Protein AF-A0A2E3BGE1-F1 (afdb_monomer_lite)

Foldseek 3Di:
DVVVVVVVVVVVVVVPPPPPPPVDDDQVNVCVLPVQFDDWDQDPVDRQKIQTDGPNDGFFIKGFLVVFDCLAEPVSHDWGKIFTAGPLLAGQAIAGPDDDHLLAPPDPPDDDDHNPPDHPVLVRVQRRVSHRGHLPQADDPDPPPNRYRDARVVRNRRSVSVNNSVSRRSVVVCVVSVNPPPPPDDDPPPPDDDDDPVVCCVVVVDDDDDDDPVVVDDD

Structure (mmCIF, N/CA/C/O backbone):
data_AF-A0A2E3BGE1-F1
#
_entry.id   AF-A0A2E3BGE1-F1
#
loop_
_atom_site.group_PDB
_atom_site.id
_atom_site.type_symbol
_atom_site.label_atom_id
_atom_site.label_alt_id
_atom_site.label_comp_id
_atom_site.label_asym_id
_atom_site.label_entity_id
_atom_site.label_seq_id
_atom_site.pdbx_PDB_ins_code
_atom_site.Cartn_x
_atom_site.Cartn_y
_atom_site.Cartn_z
_atom_site.occupancy
_atom_site.B_iso_or_equiv
_atom_site.auth_seq_id
_atom_site.auth_comp_id
_atom_site.auth_asym_id
_atom_site.auth_atom_id
_atom_site.pdbx_PDB_model_num
ATOM 1 N N . MET A 1 1 ? -5.689 -56.099 -14.949 1.00 54.88 1 MET A N 1
ATOM 2 C CA . MET A 1 1 ? -5.107 -54.978 -15.729 1.00 54.88 1 MET A CA 1
ATOM 3 C C . MET A 1 1 ? -5.949 -53.700 -15.703 1.00 54.88 1 MET A C 1
ATOM 5 O O . MET A 1 1 ? -5.390 -52.663 -15.386 1.00 54.88 1 MET A O 1
ATOM 9 N N . LYS A 1 2 ? -7.272 -53.740 -15.946 1.00 51.81 2 LYS A N 1
ATOM 10 C CA . LYS A 1 2 ? -8.136 -52.533 -15.924 1.00 51.81 2 LYS A CA 1
ATOM 11 C C . LYS A 1 2 ? -8.211 -51.806 -14.565 1.00 51.81 2 LYS A C 1
ATOM 13 O O . LYS A 1 2 ? -8.320 -50.589 -14.539 1.00 51.81 2 LYS A O 1
ATOM 18 N N . PHE A 1 3 ? -8.079 -52.530 -13.450 1.00 54.34 3 PHE A N 1
ATOM 19 C CA . PHE A 1 3 ? -8.113 -51.943 -12.099 1.00 54.34 3 PHE A CA 1
ATOM 20 C C . PHE A 1 3 ? -6.882 -51.080 -11.768 1.00 54.34 3 PHE A C 1
ATOM 22 O O . PHE A 1 3 ? -7.008 -50.048 -11.122 1.00 54.34 3 PHE A O 1
ATOM 29 N N . ILE A 1 4 ? -5.702 -51.470 -12.261 1.00 57.62 4 ILE A N 1
ATOM 30 C CA . ILE A 1 4 ? -4.442 -50.738 -12.035 1.00 57.62 4 ILE A CA 1
ATOM 31 C C . ILE A 1 4 ? -4.409 -49.453 -12.873 1.00 57.62 4 ILE A C 1
ATOM 33 O O . ILE A 1 4 ? -3.944 -48.423 -12.403 1.00 57.62 4 ILE A O 1
ATOM 37 N N . ILE A 1 5 ? -4.980 -49.489 -14.081 1.00 57.97 5 ILE A N 1
ATOM 38 C CA . ILE A 1 5 ? -5.106 -48.315 -14.955 1.00 57.97 5 ILE A CA 1
ATOM 39 C C . ILE A 1 5 ? -6.064 -47.271 -14.365 1.00 57.97 5 ILE A C 1
ATOM 41 O O . ILE A 1 5 ? -5.739 -46.088 -14.377 1.00 57.97 5 ILE A O 1
ATOM 45 N N . ASN A 1 6 ? -7.188 -47.689 -13.769 1.00 51.75 6 ASN A N 1
ATOM 46 C CA . ASN A 1 6 ? -8.089 -46.749 -13.091 1.00 51.75 6 ASN A CA 1
ATOM 47 C C . ASN A 1 6 ? -7.470 -46.137 -11.824 1.00 51.75 6 ASN A C 1
ATOM 49 O O . ASN A 1 6 ? -7.726 -44.971 -11.540 1.00 51.75 6 ASN A O 1
ATOM 53 N N . LEU A 1 7 ? -6.627 -46.877 -11.093 1.00 52.91 7 LEU A N 1
ATOM 54 C CA . LEU A 1 7 ? -5.914 -46.338 -9.930 1.00 52.91 7 LEU A CA 1
ATOM 55 C C . LEU A 1 7 ? -4.849 -45.304 -10.342 1.00 52.91 7 LEU A C 1
ATOM 57 O O . LEU A 1 7 ? -4.673 -44.295 -9.667 1.00 52.91 7 LEU A O 1
ATOM 61 N N . LEU A 1 8 ? -4.184 -45.523 -11.482 1.00 48.88 8 LEU A N 1
ATOM 62 C CA . LEU A 1 8 ? -3.177 -44.604 -12.015 1.00 48.88 8 LEU A CA 1
ATOM 63 C C . LEU A 1 8 ? -3.807 -43.316 -12.577 1.00 48.88 8 LEU A C 1
ATOM 65 O O . LEU A 1 8 ? -3.254 -42.236 -12.397 1.00 48.88 8 LEU A O 1
ATOM 69 N N . ILE A 1 9 ? -4.998 -43.408 -13.180 1.00 53.59 9 ILE A N 1
ATOM 70 C CA . ILE A 1 9 ? -5.773 -42.239 -13.636 1.00 53.59 9 ILE A CA 1
ATOM 71 C C . ILE A 1 9 ? -6.282 -41.409 -12.448 1.00 53.59 9 ILE A C 1
ATOM 73 O O . ILE A 1 9 ? -6.256 -40.181 -12.511 1.00 53.59 9 ILE A O 1
ATOM 77 N N . LEU A 1 10 ? -6.675 -42.049 -11.340 1.00 44.09 10 LEU A N 1
ATOM 78 C CA . LEU A 1 10 ? -7.084 -41.333 -10.128 1.00 44.09 10 LEU A CA 1
ATOM 79 C C . LEU A 1 10 ? -5.902 -40.607 -9.461 1.00 44.09 10 LEU A C 1
ATOM 81 O O . LEU A 1 10 ? -6.076 -39.515 -8.932 1.00 44.09 10 LEU A O 1
ATOM 85 N N . PHE A 1 11 ? -4.696 -41.178 -9.533 1.00 45.12 11 PHE A N 1
ATOM 86 C CA . PHE A 1 11 ? -3.493 -40.558 -8.975 1.00 45.12 11 PHE A CA 1
ATOM 87 C C . PHE A 1 11 ? -3.042 -39.333 -9.787 1.00 45.12 11 PHE A C 1
ATOM 89 O O . PHE A 1 11 ? -2.654 -38.328 -9.206 1.00 45.12 11 PHE A O 1
ATOM 96 N N . VAL A 1 12 ? -3.174 -39.355 -11.120 1.00 47.38 12 VAL A N 1
ATOM 97 C CA . VAL A 1 12 ? -2.831 -38.205 -11.985 1.00 47.38 12 VAL A CA 1
ATOM 98 C C . VAL A 1 12 ? -3.803 -37.025 -11.812 1.00 47.38 12 VAL A C 1
ATOM 100 O O . VAL A 1 12 ? -3.410 -35.874 -11.991 1.00 47.38 12 VAL A O 1
ATOM 103 N N . LEU A 1 13 ? -5.051 -37.272 -11.403 1.00 38.62 13 LEU A N 1
ATOM 104 C CA . LEU A 1 13 ? -6.023 -36.206 -11.121 1.00 38.62 13 LEU A CA 1
ATOM 105 C C . LEU A 1 13 ? -5.744 -35.451 -9.810 1.00 38.62 13 LEU A C 1
ATOM 107 O O . LEU A 1 13 ? -6.130 -34.293 -9.702 1.00 38.62 13 LEU A O 1
ATOM 111 N N . ILE A 1 14 ? -5.031 -36.054 -8.853 1.00 43.66 14 ILE A N 1
ATOM 112 C CA . ILE A 1 14 ? -4.683 -35.399 -7.577 1.00 43.66 14 ILE A CA 1
ATOM 113 C C . ILE A 1 14 ? -3.454 -34.483 -7.730 1.00 43.66 14 ILE A C 1
ATOM 115 O O . ILE A 1 14 ? -3.294 -33.539 -6.969 1.00 43.66 14 ILE A O 1
ATOM 119 N N . ILE A 1 15 ? -2.606 -34.704 -8.741 1.00 44.34 15 ILE A N 1
ATOM 120 C CA . ILE A 1 15 ? -1.360 -33.932 -8.928 1.00 44.34 15 ILE A CA 1
ATOM 121 C C . ILE A 1 15 ? -1.596 -32.653 -9.764 1.00 44.34 15 ILE A C 1
ATOM 123 O O . ILE A 1 15 ? -0.709 -31.818 -9.885 1.00 44.34 15 ILE A O 1
ATOM 127 N N . ASN A 1 16 ? -2.797 -32.467 -10.326 1.00 34.22 16 ASN A N 1
ATOM 128 C CA . ASN A 1 16 ? -3.145 -31.301 -11.151 1.00 34.22 16 ASN A CA 1
ATOM 129 C C . ASN A 1 16 ? -3.928 -30.212 -10.405 1.00 34.22 16 ASN A C 1
ATOM 131 O O . ASN A 1 16 ? -4.497 -29.328 -11.044 1.00 34.22 16 ASN A O 1
ATOM 135 N N . SER A 1 17 ? -3.938 -30.209 -9.069 1.00 34.91 17 SER A N 1
ATOM 136 C CA . SER A 1 17 ? -4.131 -28.935 -8.381 1.00 34.91 17 SER A CA 1
ATOM 137 C C . SER A 1 17 ? -2.867 -28.118 -8.630 1.00 34.91 17 SER A C 1
ATOM 139 O O . SER A 1 17 ? -1.875 -28.270 -7.917 1.00 34.91 17 SER A O 1
ATOM 141 N N . SER A 1 18 ? -2.876 -27.309 -9.693 1.00 31.12 18 SER A N 1
ATOM 142 C CA . SER A 1 18 ? -1.986 -26.160 -9.797 1.00 31.12 18 SER A CA 1
ATOM 143 C C . SER A 1 18 ? -2.008 -25.473 -8.439 1.00 31.12 18 SER A C 1
ATOM 145 O O . SER A 1 18 ? -3.042 -24.950 -8.030 1.00 31.12 18 SER A O 1
ATOM 147 N N . TYR A 1 19 ? -0.891 -25.557 -7.720 1.00 36.41 19 TYR A N 1
ATOM 148 C CA . TYR A 1 19 ? -0.606 -24.661 -6.618 1.00 36.41 19 TYR A CA 1
ATOM 149 C C . TYR A 1 19 ? -0.619 -23.263 -7.234 1.00 36.41 19 TYR A C 1
ATOM 151 O O . TYR A 1 19 ? 0.341 -22.849 -7.881 1.00 36.41 19 TYR A O 1
ATOM 159 N N . ALA A 1 20 ? -1.755 -22.579 -7.133 1.00 33.03 20 ALA A N 1
ATOM 160 C CA . ALA A 1 20 ? -1.708 -21.143 -6.995 1.00 33.03 20 ALA A CA 1
ATOM 161 C C . ALA A 1 20 ? -0.950 -20.928 -5.681 1.00 33.03 20 ALA A C 1
ATOM 163 O O . ALA A 1 20 ? -1.423 -21.352 -4.626 1.00 33.03 20 ALA A O 1
ATOM 164 N N . ASP A 1 21 ? 0.274 -20.409 -5.764 1.00 38.72 21 ASP A N 1
ATOM 165 C CA . ASP A 1 21 ? 0.917 -19.776 -4.616 1.00 38.72 21 ASP A CA 1
ATOM 166 C C . ASP A 1 21 ? 0.025 -18.577 -4.272 1.00 38.72 21 ASP A C 1
ATOM 168 O O . ASP A 1 21 ? 0.217 -17.477 -4.787 1.00 38.72 21 ASP A O 1
ATOM 172 N N . ASP A 1 22 ? -1.022 -18.809 -3.479 1.00 54.31 22 ASP A N 1
ATOM 173 C CA . ASP A 1 22 ? -1.685 -17.731 -2.761 1.00 54.31 22 ASP A CA 1
ATOM 174 C C . ASP A 1 22 ? -0.591 -17.149 -1.862 1.00 54.31 22 ASP A C 1
ATOM 176 O O . ASP A 1 22 ? -0.170 -17.785 -0.893 1.00 54.31 22 ASP A O 1
ATOM 180 N N . GLU A 1 23 ? -0.041 -15.998 -2.253 1.00 64.31 23 GLU A N 1
ATOM 181 C CA . GLU A 1 23 ? 1.012 -15.302 -1.517 1.00 64.31 23 GLU A CA 1
ATOM 182 C C . GLU A 1 23 ? 0.420 -14.899 -0.155 1.00 64.31 23 GLU A C 1
ATOM 184 O O . GLU A 1 23 ? -0.308 -13.918 -0.007 1.00 64.31 23 GLU A O 1
ATOM 189 N N . LEU A 1 24 ? 0.615 -15.768 0.834 1.00 77.12 24 LEU A N 1
ATOM 190 C CA . LEU A 1 24 ? -0.118 -15.728 2.090 1.00 77.12 24 LEU A CA 1
ATOM 191 C C . LEU A 1 24 ? 0.605 -14.777 3.041 1.00 77.12 24 LEU A C 1
ATOM 193 O O . LEU A 1 24 ? 1.731 -15.050 3.451 1.00 77.12 24 LEU A O 1
ATOM 197 N N . ILE A 1 25 ? -0.043 -13.665 3.399 1.00 88.75 25 ILE A N 1
ATOM 198 C CA . ILE A 1 25 ? 0.531 -12.682 4.326 1.00 88.75 25 ILE A CA 1
ATOM 199 C C . ILE A 1 25 ? 0.793 -13.355 5.675 1.00 88.75 25 ILE A C 1
ATOM 201 O O . ILE A 1 25 ? -0.125 -13.836 6.344 1.00 88.75 25 ILE A O 1
ATOM 205 N N . THR A 1 26 ? 2.050 -13.344 6.106 1.00 92.06 26 THR A N 1
ATOM 206 C CA . THR A 1 26 ? 2.458 -13.942 7.379 1.00 92.06 26 THR A CA 1
ATOM 207 C C . THR A 1 26 ? 2.494 -12.918 8.515 1.00 92.06 26 THR A C 1
ATOM 209 O O . THR A 1 26 ? 2.754 -11.725 8.326 1.00 92.06 26 THR A O 1
ATOM 212 N N . LEU A 1 27 ? 2.315 -13.393 9.753 1.00 92.12 27 LEU A N 1
ATOM 213 C CA . LEU A 1 27 ? 2.515 -12.565 10.949 1.00 92.12 27 LEU A CA 1
ATOM 214 C C . LEU A 1 27 ? 3.949 -12.012 11.026 1.00 92.12 27 LEU A C 1
ATOM 216 O O . LEU A 1 27 ? 4.159 -10.898 11.502 1.00 92.12 27 LEU A O 1
ATOM 220 N N . GLU A 1 28 ? 4.940 -12.769 10.551 1.00 92.81 28 GLU A N 1
ATOM 221 C CA . GLU A 1 28 ? 6.341 -12.339 10.518 1.00 92.81 28 GLU A CA 1
ATOM 222 C C . GLU A 1 28 ? 6.561 -11.165 9.559 1.00 92.81 28 GLU A C 1
ATOM 224 O O . GLU A 1 28 ? 7.252 -10.204 9.905 1.00 92.81 28 GLU A O 1
ATOM 229 N N . GLU A 1 29 ? 5.926 -11.187 8.385 1.00 92.75 29 GLU A N 1
ATOM 230 C CA . GLU A 1 29 ? 5.970 -10.061 7.453 1.00 92.75 29 GLU A CA 1
ATOM 231 C C . GLU A 1 29 ? 5.361 -8.805 8.056 1.00 92.75 29 GLU A C 1
ATOM 233 O O . GLU A 1 29 ? 5.974 -7.740 7.975 1.00 92.75 29 GLU A O 1
ATOM 238 N N . LEU A 1 30 ? 4.210 -8.914 8.715 1.00 93.88 30 LEU A N 1
ATOM 239 C CA . LEU A 1 30 ? 3.587 -7.772 9.380 1.00 93.88 30 LEU A CA 1
ATOM 240 C C . LEU A 1 30 ? 4.429 -7.261 10.555 1.00 93.88 30 LEU A C 1
ATOM 242 O O . LEU A 1 30 ? 4.642 -6.054 10.672 1.00 93.88 30 LEU A O 1
ATOM 246 N N . ARG A 1 31 ? 5.028 -8.153 11.351 1.00 95.00 31 ARG A N 1
ATOM 247 C CA . ARG A 1 31 ? 5.981 -7.777 12.410 1.00 95.00 31 ARG A CA 1
ATOM 248 C C . ARG A 1 31 ? 7.236 -7.088 11.883 1.00 95.00 31 ARG A C 1
ATOM 250 O O . ARG A 1 31 ? 7.824 -6.275 12.595 1.00 95.00 31 ARG A O 1
ATOM 257 N N . SER A 1 32 ? 7.639 -7.373 10.641 1.00 94.12 32 SER A N 1
ATOM 258 C CA . SER A 1 32 ? 8.726 -6.639 9.982 1.00 94.12 32 SER A CA 1
ATOM 259 C C . SER A 1 32 ? 8.361 -5.176 9.682 1.00 94.12 32 SER A C 1
ATOM 261 O O . SER A 1 32 ? 9.258 -4.344 9.547 1.00 94.12 32 SER A O 1
ATOM 263 N N . LEU A 1 33 ? 7.063 -4.847 9.617 1.00 93.81 33 LEU A N 1
ATOM 264 C CA . LEU A 1 33 ? 6.550 -3.486 9.429 1.00 93.81 33 LEU A CA 1
ATOM 265 C C . LEU A 1 33 ? 6.303 -2.769 10.760 1.00 93.81 33 LEU A C 1
ATOM 267 O O . LEU A 1 33 ? 6.677 -1.602 10.906 1.00 93.81 33 LEU A O 1
ATOM 271 N N . ASP A 1 34 ? 5.692 -3.465 11.720 1.00 94.38 34 ASP A N 1
ATOM 272 C CA . ASP A 1 34 ? 5.445 -2.978 13.076 1.00 94.38 34 ASP A CA 1
ATOM 273 C C . ASP A 1 34 ? 5.618 -4.113 14.094 1.00 94.38 34 ASP A C 1
ATOM 275 O O . ASP A 1 34 ? 4.818 -5.046 14.177 1.00 94.38 34 ASP A O 1
ATOM 279 N N . SER A 1 35 ? 6.663 -4.009 14.914 1.00 94.56 35 SER A N 1
ATOM 280 C CA . SER A 1 35 ? 7.015 -5.024 15.908 1.00 94.56 35 SER A CA 1
ATOM 281 C C . SER A 1 35 ? 5.989 -5.182 17.032 1.00 94.56 35 SER A C 1
ATOM 283 O O . SER A 1 35 ? 6.075 -6.143 17.794 1.00 94.56 35 SER A O 1
ATOM 285 N N . LYS A 1 36 ? 5.028 -4.258 17.159 1.00 94.50 36 LYS A N 1
ATOM 286 C CA . LYS A 1 36 ? 3.962 -4.319 18.169 1.00 94.50 36 LYS A CA 1
ATOM 287 C C . LYS A 1 36 ? 2.835 -5.281 17.801 1.00 94.50 36 LYS A C 1
ATOM 289 O O . LYS A 1 36 ? 2.012 -5.574 18.668 1.00 94.50 36 LYS A O 1
ATOM 294 N N . ILE A 1 37 ? 2.773 -5.735 16.550 1.00 95.62 37 ILE A N 1
ATOM 295 C CA . ILE A 1 37 ? 1.735 -6.653 16.078 1.00 95.62 37 ILE A CA 1
ATOM 296 C C . ILE A 1 37 ? 1.925 -8.015 16.748 1.00 95.62 37 ILE A C 1
ATOM 298 O O . ILE A 1 37 ? 2.970 -8.662 16.607 1.00 95.62 37 ILE A O 1
ATOM 302 N N . ASP A 1 38 ? 0.907 -8.464 17.476 1.00 94.88 38 ASP A N 1
ATOM 303 C CA . ASP A 1 38 ? 0.949 -9.730 18.204 1.00 94.88 38 ASP A CA 1
ATOM 304 C C . ASP A 1 38 ? 0.084 -10.817 17.569 1.00 94.88 38 ASP A C 1
ATOM 306 O O . ASP A 1 38 ? 0.515 -11.972 17.583 1.00 94.88 38 ASP A O 1
ATOM 310 N N . ASN A 1 39 ? -1.045 -10.448 16.958 1.00 95.69 39 ASN A N 1
ATOM 311 C CA . ASN A 1 39 ? -1.999 -11.366 16.344 1.00 95.69 39 ASN A CA 1
ATOM 312 C C . ASN A 1 39 ? -2.582 -10.816 15.028 1.00 95.69 39 ASN A C 1
ATOM 314 O O . ASN A 1 39 ? -2.674 -9.601 14.829 1.00 95.69 39 ASN A O 1
ATOM 318 N N . ILE A 1 40 ? -2.985 -11.731 14.146 1.00 96.12 40 ILE A N 1
ATOM 319 C CA . ILE A 1 40 ? -3.700 -11.452 12.899 1.00 96.12 40 ILE A CA 1
ATOM 320 C C . ILE A 1 40 ? -4.862 -12.425 12.753 1.00 96.12 40 ILE A C 1
ATOM 322 O O . ILE A 1 40 ? -4.721 -13.614 13.033 1.00 96.12 40 ILE A O 1
ATOM 326 N N . GLU A 1 41 ? -5.999 -11.926 12.293 1.00 95.06 41 GLU A N 1
ATOM 327 C CA . GLU A 1 41 ? -7.196 -12.730 12.056 1.00 95.06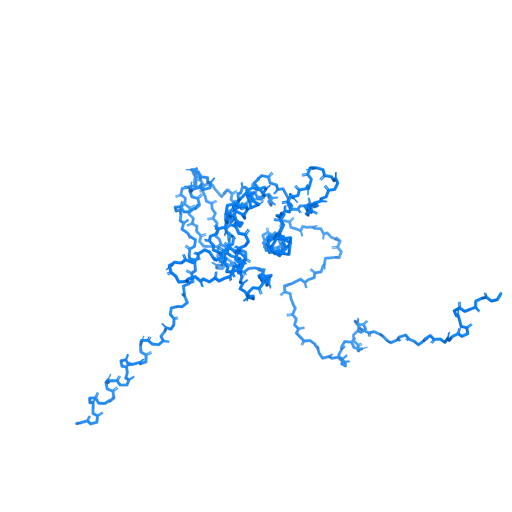 41 GLU A CA 1
ATOM 328 C C . GLU A 1 41 ? -7.737 -12.415 10.664 1.00 95.06 41 GLU A C 1
ATOM 330 O O . GLU A 1 41 ? -7.640 -11.285 10.196 1.00 95.06 41 GLU A O 1
ATOM 335 N N . VAL A 1 42 ? -8.267 -13.413 9.962 1.00 93.69 42 VAL A N 1
ATOM 336 C CA . VAL A 1 42 ? -8.938 -13.170 8.678 1.00 93.69 42 VAL A CA 1
ATOM 337 C C . VAL A 1 42 ? -10.284 -12.518 8.969 1.00 93.69 42 VAL A C 1
ATOM 339 O O . VAL A 1 42 ? -11.031 -13.023 9.806 1.00 93.69 42 VAL A O 1
ATOM 342 N N . SER A 1 43 ? -10.604 -11.423 8.280 1.00 89.81 43 SER A N 1
ATOM 343 C CA . SER A 1 43 ? -11.873 -10.729 8.484 1.00 89.81 43 SER A CA 1
ATOM 344 C C . SER A 1 43 ? -13.056 -11.630 8.133 1.00 89.81 43 SER A C 1
ATOM 346 O O . SER A 1 43 ? -13.071 -12.294 7.093 1.00 89.81 43 SER A O 1
ATOM 348 N N . GLU A 1 44 ? -14.089 -11.612 8.974 1.00 85.31 44 GLU A N 1
ATOM 349 C CA . GLU A 1 44 ? -15.296 -12.426 8.781 1.00 85.31 44 GLU A CA 1
ATOM 350 C C . GLU A 1 44 ? -16.075 -12.042 7.511 1.00 85.31 44 GLU A C 1
ATOM 352 O O . GLU A 1 44 ? -16.794 -12.864 6.943 1.00 85.31 44 GLU A O 1
ATOM 357 N N . ILE A 1 45 ? -15.939 -10.789 7.062 1.00 81.25 45 ILE A N 1
ATOM 358 C CA . ILE A 1 45 ? -16.705 -10.235 5.938 1.00 81.25 45 ILE A CA 1
ATOM 359 C C . ILE A 1 45 ? -15.971 -10.456 4.606 1.00 81.25 45 ILE A C 1
ATOM 361 O O . ILE A 1 45 ? -16.606 -10.746 3.592 1.00 81.25 45 ILE A O 1
ATOM 365 N N . TYR A 1 46 ? -14.640 -10.333 4.598 1.00 85.75 46 TYR A N 1
ATOM 366 C CA . TYR A 1 46 ? -13.809 -10.430 3.394 1.00 85.75 46 TYR A CA 1
ATOM 367 C C . TYR A 1 46 ? -12.527 -11.215 3.678 1.00 85.75 46 TYR A C 1
ATOM 369 O O . TYR A 1 46 ? -11.638 -10.736 4.376 1.00 85.75 46 TYR A O 1
ATOM 377 N N . LYS A 1 47 ? -12.399 -12.394 3.057 1.00 89.88 47 LYS A N 1
ATOM 378 C CA . LYS A 1 47 ? -11.283 -13.333 3.274 1.00 89.88 47 LYS A CA 1
ATOM 379 C C . LYS A 1 47 ? -9.889 -12.776 2.945 1.00 89.88 47 LYS A C 1
ATOM 381 O O . LYS A 1 47 ? -8.902 -13.260 3.482 1.00 89.88 47 LYS A O 1
ATOM 386 N N . ASP A 1 48 ? -9.817 -11.782 2.062 1.00 92.00 48 ASP A N 1
ATOM 387 C CA . ASP A 1 48 ? -8.558 -11.199 1.583 1.00 92.00 48 ASP A CA 1
ATOM 388 C C . ASP A 1 48 ? -8.124 -9.987 2.437 1.00 92.00 48 ASP A C 1
ATOM 390 O O . ASP A 1 48 ? -7.171 -9.282 2.105 1.00 92.00 48 ASP A O 1
ATOM 394 N N . ILE A 1 49 ? -8.836 -9.731 3.543 1.00 94.56 49 ILE A N 1
ATOM 395 C CA . ILE A 1 49 ? -8.515 -8.706 4.537 1.00 94.56 49 ILE A CA 1
ATOM 396 C C . ILE A 1 49 ? -8.116 -9.398 5.836 1.00 94.56 49 ILE A C 1
ATOM 398 O O . ILE A 1 49 ? -8.856 -10.225 6.367 1.00 94.56 49 ILE A O 1
ATOM 402 N N . LEU A 1 50 ? -6.970 -9.005 6.382 1.00 96.50 50 LEU A N 1
ATOM 403 C CA . LEU A 1 50 ? -6.530 -9.398 7.712 1.00 96.50 50 LEU A CA 1
ATOM 404 C C . LEU A 1 50 ? -6.786 -8.271 8.708 1.00 96.50 50 LEU A C 1
ATOM 406 O O . LEU A 1 50 ? -6.366 -7.136 8.497 1.00 96.50 50 LEU A O 1
ATOM 410 N N . GLU A 1 51 ? -7.432 -8.588 9.816 1.00 96.69 51 GLU A N 1
ATOM 411 C CA . GLU A 1 51 ? -7.551 -7.737 10.991 1.00 96.69 51 GLU A CA 1
ATOM 412 C C . GLU A 1 51 ? -6.284 -7.887 11.839 1.00 96.69 51 GLU A C 1
ATOM 414 O O . GLU A 1 51 ? -5.860 -8.991 12.181 1.00 96.69 51 GLU A O 1
ATOM 419 N N . VAL A 1 52 ? -5.630 -6.762 12.130 1.00 97.44 52 VAL A N 1
ATOM 420 C CA . VAL A 1 52 ? -4.316 -6.729 12.781 1.00 97.44 52 VAL A CA 1
ATOM 421 C C . VAL A 1 52 ? -4.466 -6.228 14.209 1.00 97.44 52 VAL A C 1
ATOM 423 O O . VAL A 1 52 ? -4.987 -5.131 14.438 1.00 97.44 52 VAL A O 1
ATOM 426 N N . TYR A 1 53 ? -3.957 -6.996 15.169 1.00 96.94 53 TYR A N 1
ATOM 427 C CA . TYR A 1 53 ? -4.097 -6.714 16.593 1.00 96.94 53 TYR A CA 1
ATOM 428 C C . TYR A 1 53 ? -2.751 -6.442 17.272 1.00 96.94 53 TYR A C 1
ATOM 430 O O . TYR A 1 53 ? -1.680 -6.866 16.833 1.00 96.94 53 TYR A O 1
ATOM 438 N N . SER A 1 54 ? -2.839 -5.678 18.358 1.00 96.44 54 SER A N 1
ATOM 439 C CA . SER A 1 54 ? -1.780 -5.489 19.346 1.00 96.44 54 SER A CA 1
ATOM 440 C C . SER A 1 54 ? -2.425 -5.403 20.721 1.00 96.44 54 SER A C 1
ATOM 442 O O . SER A 1 54 ? -3.345 -4.603 20.919 1.00 96.44 54 SER A O 1
ATOM 444 N N . LEU A 1 55 ? -1.972 -6.222 21.668 1.00 94.50 55 LEU A N 1
ATOM 445 C CA . LEU A 1 55 ? -2.493 -6.308 23.032 1.00 94.50 55 LEU A CA 1
ATOM 446 C C . LEU A 1 55 ? -4.023 -6.458 23.050 1.00 94.50 55 LEU A C 1
ATOM 448 O O . LEU A 1 55 ? -4.715 -5.689 23.721 1.00 94.50 55 LEU A O 1
ATOM 452 N N . ASN A 1 56 ? -4.552 -7.392 22.251 1.00 93.06 56 ASN A N 1
ATOM 453 C CA . ASN A 1 56 ? -5.991 -7.655 22.076 1.00 93.06 56 ASN A CA 1
ATOM 454 C C . ASN A 1 56 ? -6.824 -6.459 21.568 1.00 93.06 56 ASN A C 1
ATOM 456 O O . ASN A 1 56 ? -8.051 -6.492 21.620 1.00 93.06 56 ASN A O 1
ATOM 460 N N . ASN A 1 57 ? -6.187 -5.403 21.060 1.00 95.94 57 ASN A N 1
ATOM 461 C CA . ASN A 1 57 ? -6.867 -4.261 20.462 1.00 95.94 57 ASN A CA 1
ATOM 462 C C . ASN A 1 57 ? -6.645 -4.254 18.953 1.00 95.94 57 ASN A C 1
ATOM 464 O O . ASN A 1 57 ? -5.496 -4.307 18.507 1.00 95.94 57 ASN A O 1
ATOM 468 N N . LEU A 1 58 ? -7.729 -4.113 18.183 1.00 95.75 58 LEU A N 1
ATOM 469 C CA . LEU A 1 58 ? -7.655 -3.909 16.737 1.00 95.75 58 LEU A CA 1
ATOM 470 C C . LEU A 1 58 ? -6.851 -2.633 16.458 1.00 95.75 58 LEU A C 1
ATOM 472 O O . LEU A 1 58 ? -7.209 -1.550 16.937 1.00 95.75 58 LEU A O 1
ATOM 476 N N . GLN A 1 59 ? -5.769 -2.757 15.699 1.00 96.75 59 GLN A N 1
ATOM 477 C CA . GLN A 1 59 ? -4.907 -1.646 15.290 1.00 96.75 59 GLN A CA 1
ATOM 478 C C . GLN A 1 59 ? -5.215 -1.181 13.870 1.00 96.75 59 GLN A C 1
ATOM 480 O O . GLN A 1 59 ? -5.112 0.014 13.574 1.00 96.75 59 GLN A O 1
ATOM 485 N N . GLY A 1 60 ? -5.652 -2.101 13.012 1.00 96.50 60 GLY A N 1
ATOM 486 C CA . GLY A 1 60 ? -5.894 -1.808 11.613 1.00 96.50 60 GLY A CA 1
ATOM 487 C C . GLY A 1 60 ? -6.128 -3.055 10.774 1.00 96.50 60 GLY A C 1
ATOM 488 O O . GLY A 1 60 ? -6.498 -4.103 11.297 1.00 96.50 60 GLY A O 1
ATOM 489 N N . TYR A 1 61 ? -5.886 -2.915 9.476 1.00 97.31 61 TYR A N 1
ATOM 490 C CA . TYR A 1 61 ? -6.153 -3.931 8.468 1.00 97.31 61 TYR A CA 1
ATOM 491 C C . TYR A 1 61 ? -4.921 -4.143 7.591 1.00 97.31 61 TYR A C 1
ATOM 493 O O . TYR A 1 61 ? -4.215 -3.183 7.278 1.00 97.31 61 TYR A O 1
ATOM 501 N N . ALA A 1 62 ? -4.667 -5.376 7.169 1.00 97.81 62 ALA A N 1
ATOM 502 C CA . ALA A 1 62 ? -3.611 -5.715 6.230 1.00 97.81 62 ALA A CA 1
ATOM 503 C C . ALA A 1 62 ? -4.153 -6.490 5.030 1.00 97.81 62 ALA A C 1
ATOM 505 O O . ALA A 1 62 ? -5.065 -7.299 5.169 1.00 97.81 62 ALA A O 1
ATOM 506 N N . PHE A 1 63 ? -3.607 -6.216 3.849 1.00 97.00 63 PHE A N 1
ATOM 507 C CA . PHE A 1 63 ? -4.035 -6.835 2.595 1.00 97.00 63 PHE A CA 1
ATOM 508 C C . PHE A 1 63 ? -2.959 -6.679 1.513 1.00 97.00 63 PHE A C 1
ATOM 510 O O . PHE A 1 63 ? -2.081 -5.815 1.617 1.00 97.00 63 PHE A O 1
ATOM 517 N N . LEU A 1 64 ? -3.045 -7.499 0.463 1.00 97.06 64 LEU A N 1
ATOM 518 C CA . LEU A 1 64 ? -2.249 -7.332 -0.751 1.00 97.06 64 LEU A CA 1
ATOM 519 C C . LEU A 1 64 ? -2.996 -6.465 -1.758 1.00 97.06 64 LEU A C 1
ATOM 521 O O . LEU A 1 64 ? -4.207 -6.585 -1.934 1.00 97.06 64 LEU A O 1
ATOM 525 N N . THR A 1 65 ? -2.268 -5.592 -2.449 1.00 96.44 65 THR A N 1
ATOM 526 C CA . THR A 1 65 ? -2.851 -4.751 -3.501 1.00 96.44 65 THR A CA 1
ATOM 527 C C . THR A 1 65 ? -3.476 -5.564 -4.636 1.00 96.44 65 THR A C 1
ATOM 529 O O . THR A 1 65 ? -4.518 -5.156 -5.143 1.00 96.44 65 THR A O 1
ATOM 532 N N . SER A 1 66 ? -2.896 -6.713 -4.990 1.00 94.12 66 SER A N 1
ATOM 533 C CA . SER A 1 66 ? -3.388 -7.654 -6.012 1.00 94.12 66 SER A CA 1
ATOM 534 C C . SER A 1 66 ? -4.810 -8.148 -5.750 1.00 94.12 66 SER A C 1
ATOM 536 O O . SER A 1 66 ? -5.619 -8.216 -6.667 1.00 94.12 66 SER A O 1
ATOM 538 N N . SER A 1 67 ? -5.177 -8.378 -4.488 1.00 93.56 67 SER A N 1
ATOM 539 C CA . SER A 1 67 ? -6.531 -8.813 -4.119 1.00 93.56 67 SER A CA 1
ATOM 540 C C . SER A 1 67 ? -7.611 -7.750 -4.373 1.00 93.56 67 SER A C 1
ATOM 542 O O . SER A 1 67 ? -8.800 -8.063 -4.393 1.00 93.56 67 SER A O 1
ATOM 544 N N . PHE A 1 68 ? -7.224 -6.481 -4.551 1.00 93.44 68 PHE A N 1
ATOM 545 C CA . PHE A 1 68 ? -8.160 -5.357 -4.650 1.00 93.44 68 PHE A CA 1
ATOM 546 C C . PHE A 1 68 ? -7.910 -4.441 -5.852 1.00 93.44 68 PHE A C 1
ATOM 548 O O . PHE A 1 68 ? -8.708 -3.534 -6.096 1.00 93.44 68 PHE A O 1
ATOM 555 N N . SER A 1 69 ? -6.853 -4.634 -6.632 1.00 93.00 69 SER A N 1
ATOM 556 C CA . SER A 1 69 ? -6.516 -3.752 -7.744 1.00 93.00 69 SER A CA 1
ATOM 557 C C . SER A 1 69 ? -6.114 -4.528 -8.985 1.00 93.00 69 SER A C 1
ATOM 559 O O . SER A 1 69 ? -5.151 -5.282 -8.968 1.00 93.00 69 SER A O 1
ATOM 561 N N . ASP A 1 70 ? -6.787 -4.224 -10.093 1.00 90.44 70 ASP A N 1
ATOM 562 C CA . ASP A 1 70 ? -6.495 -4.781 -11.417 1.00 90.44 70 ASP A CA 1
ATOM 563 C C . ASP A 1 70 ? -5.350 -4.023 -12.125 1.00 90.44 70 ASP A C 1
ATOM 565 O O . ASP A 1 70 ? -5.187 -4.095 -13.344 1.00 90.44 70 ASP A O 1
ATOM 569 N N . ALA A 1 71 ? -4.586 -3.206 -11.390 1.00 87.94 71 ALA A N 1
ATOM 570 C CA . ALA A 1 71 ? -3.465 -2.457 -11.941 1.00 87.94 71 ALA A CA 1
ATOM 571 C C . ALA A 1 71 ? -2.290 -3.402 -12.236 1.00 87.94 71 ALA A C 1
ATOM 573 O O . ALA A 1 71 ? -1.600 -3.866 -11.327 1.00 87.94 71 ALA A O 1
ATOM 574 N N . LEU A 1 72 ? -2.044 -3.638 -13.523 1.00 91.12 72 LEU A N 1
ATOM 575 C CA . LEU A 1 72 ? -0.972 -4.508 -14.001 1.00 91.12 72 LEU A CA 1
ATOM 576 C C . LEU A 1 72 ? 0.280 -3.714 -14.369 1.00 91.12 72 LEU A C 1
ATOM 578 O O . LEU A 1 72 ? 0.194 -2.606 -14.898 1.00 91.12 72 LEU A O 1
ATOM 582 N N . GLY A 1 73 ? 1.440 -4.312 -14.117 1.00 87.56 73 GLY A N 1
ATOM 583 C CA . GLY A 1 73 ? 2.745 -3.840 -14.554 1.00 87.56 73 GLY A CA 1
ATOM 584 C C . GLY A 1 73 ? 3.004 -4.043 -16.047 1.00 87.56 73 GLY A C 1
ATOM 585 O O . GLY A 1 73 ? 2.163 -4.544 -16.796 1.00 87.56 73 GLY A O 1
ATOM 586 N N . PHE A 1 74 ? 4.205 -3.683 -16.505 1.00 85.06 74 PHE A N 1
ATOM 587 C CA . PHE A 1 74 ? 4.550 -3.737 -17.935 1.00 85.0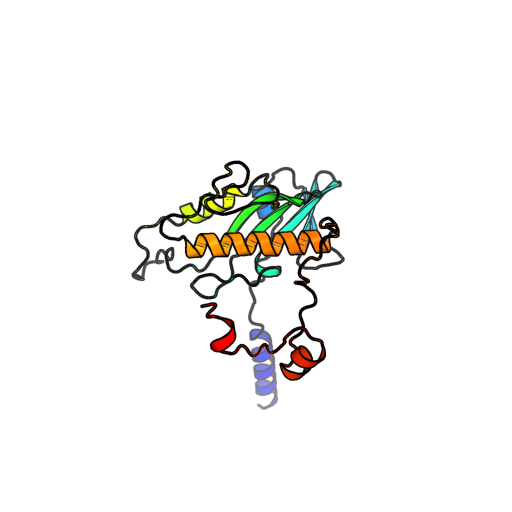6 74 PHE A CA 1
ATOM 588 C C . PHE A 1 74 ? 4.518 -5.165 -18.506 1.00 85.06 74 PHE A C 1
ATOM 590 O O . PHE A 1 74 ? 4.207 -5.377 -19.675 1.00 85.06 74 PHE A O 1
ATOM 597 N N . SER A 1 75 ? 4.800 -6.162 -17.670 1.00 84.00 75 SER A N 1
ATOM 598 C CA . SER A 1 75 ? 4.714 -7.586 -18.011 1.00 84.00 75 SER A CA 1
ATOM 599 C C . SER A 1 75 ? 3.297 -8.161 -17.937 1.00 84.00 75 SER A C 1
ATOM 601 O O . SER A 1 75 ? 3.135 -9.370 -18.065 1.00 84.00 75 SER A O 1
ATOM 603 N N . SER A 1 76 ? 2.274 -7.320 -17.738 1.00 86.62 76 SER A N 1
ATOM 604 C CA . SER A 1 76 ? 0.895 -7.749 -17.456 1.00 86.62 76 SER A CA 1
ATOM 605 C C . SER A 1 76 ? 0.763 -8.597 -16.183 1.00 86.62 76 SER A C 1
ATOM 607 O O . SER A 1 76 ? -0.181 -9.367 -16.050 1.00 86.62 76 SER A O 1
ATOM 609 N N . ALA A 1 77 ? 1.712 -8.461 -15.255 1.00 88.06 77 ALA A N 1
ATOM 610 C CA . ALA A 1 77 ? 1.670 -9.085 -13.941 1.00 88.06 77 ALA A CA 1
ATOM 611 C C . ALA A 1 77 ? 1.238 -8.073 -12.878 1.00 88.06 77 ALA A C 1
ATOM 613 O O . ALA A 1 77 ? 1.514 -6.877 -12.995 1.00 88.06 77 ALA A O 1
ATOM 614 N N . GLU A 1 78 ? 0.590 -8.560 -11.830 1.00 90.94 78 GLU A N 1
ATOM 615 C CA . GLU A 1 78 ? 0.201 -7.753 -10.678 1.00 90.94 78 GLU A CA 1
ATOM 616 C C . GLU A 1 78 ? 1.424 -7.297 -9.867 1.00 90.94 78 GLU A C 1
ATOM 618 O O . GLU A 1 78 ? 2.518 -7.870 -9.938 1.00 90.94 78 GLU A O 1
ATOM 623 N N . PHE A 1 79 ? 1.225 -6.246 -9.073 1.00 91.62 79 PHE A N 1
ATOM 624 C CA . PHE A 1 79 ? 2.151 -5.872 -8.011 1.00 91.62 79 PHE A CA 1
ATOM 625 C C . PHE A 1 79 ? 1.629 -6.427 -6.694 1.00 91.62 79 PHE A C 1
ATOM 627 O O . PHE A 1 79 ? 0.540 -6.040 -6.264 1.00 91.62 79 PHE A O 1
ATOM 634 N N . ASN A 1 80 ? 2.423 -7.259 -6.025 1.00 93.94 80 ASN A N 1
ATOM 635 C CA . ASN A 1 80 ? 2.104 -7.717 -4.683 1.00 93.94 80 ASN A CA 1
ATOM 636 C C . ASN A 1 80 ? 2.741 -6.773 -3.672 1.00 93.94 80 ASN A C 1
ATOM 638 O O . ASN A 1 80 ? 3.910 -6.898 -3.294 1.00 93.94 80 ASN A O 1
ATOM 642 N N . ILE A 1 81 ? 1.973 -5.762 -3.281 1.00 97.00 81 ILE A N 1
ATOM 643 C CA . ILE A 1 81 ? 2.369 -4.797 -2.264 1.00 97.00 81 ILE A CA 1
ATOM 644 C C . ILE A 1 81 ? 1.520 -5.079 -1.027 1.00 97.00 81 ILE A C 1
ATOM 646 O O . ILE A 1 81 ? 0.301 -4.929 -1.049 1.00 97.00 81 ILE A O 1
ATOM 650 N N . LEU A 1 82 ? 2.175 -5.480 0.059 1.00 97.69 82 LEU A N 1
ATOM 651 C CA . LEU A 1 82 ? 1.555 -5.593 1.371 1.00 97.69 82 LEU A CA 1
ATOM 652 C C .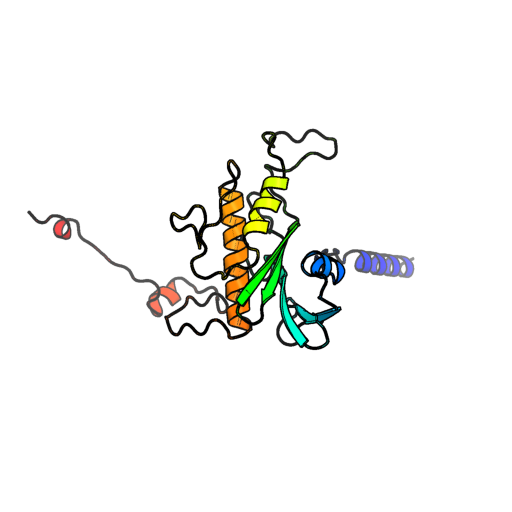 LEU A 1 82 ? 1.302 -4.196 1.923 1.00 97.69 82 LEU A C 1
ATOM 654 O O . LEU A 1 82 ? 2.244 -3.418 2.098 1.00 97.69 82 LEU A O 1
ATOM 658 N N . ILE A 1 83 ? 0.044 -3.897 2.227 1.00 98.12 83 ILE A N 1
ATOM 659 C CA . ILE A 1 83 ? -0.381 -2.660 2.876 1.00 98.12 83 ILE A CA 1
ATOM 660 C C . ILE A 1 83 ? -0.813 -2.974 4.301 1.00 98.12 83 ILE A C 1
ATOM 662 O O . ILE A 1 83 ? -1.623 -3.870 4.513 1.00 98.12 83 ILE A O 1
ATOM 666 N N . TYR A 1 84 ? -0.308 -2.205 5.266 1.00 98.06 84 TYR A N 1
ATOM 667 C CA . TYR A 1 84 ? -0.833 -2.147 6.627 1.00 98.06 84 TYR A CA 1
ATOM 668 C C . TYR A 1 84 ? -1.502 -0.786 6.839 1.00 98.06 84 TYR A C 1
ATOM 670 O O . TYR A 1 84 ? -0.844 0.257 6.811 1.00 98.06 84 TYR A O 1
ATOM 678 N N . LEU A 1 85 ? -2.820 -0.798 7.008 1.00 97.44 85 LEU A N 1
ATOM 679 C CA . LEU A 1 85 ? -3.700 0.362 7.087 1.00 97.44 85 LEU A CA 1
ATOM 680 C C . LEU A 1 85 ? -4.200 0.550 8.521 1.00 97.44 85 LEU A C 1
ATOM 682 O O . LEU A 1 85 ? -4.606 -0.410 9.164 1.00 97.44 85 LEU A O 1
ATOM 686 N N . SER A 1 86 ? -4.233 1.782 9.019 1.00 96.25 86 SER A N 1
ATOM 687 C CA . SER A 1 86 ? -4.825 2.094 10.320 1.00 96.25 86 SER A CA 1
ATOM 688 C C . SER A 1 86 ? -6.352 2.010 10.283 1.00 96.25 86 SER A C 1
ATOM 690 O O . SER A 1 86 ? -6.980 2.149 9.232 1.00 96.25 86 SER A O 1
ATOM 692 N N . LYS A 1 87 ? -6.978 1.909 11.462 1.00 93.81 87 LYS A N 1
ATOM 693 C CA . LYS A 1 87 ? -8.440 2.055 11.628 1.00 93.81 87 LYS A CA 1
ATOM 694 C C . LYS A 1 87 ? -9.018 3.379 11.118 1.00 93.81 87 LYS A C 1
ATOM 696 O O . LYS A 1 87 ? -10.230 3.487 11.003 1.00 93.81 87 LYS A O 1
ATOM 701 N N . ASN A 1 88 ? -8.175 4.378 10.859 1.00 91.25 88 ASN A N 1
ATOM 702 C CA . ASN A 1 88 ? -8.584 5.692 10.365 1.00 91.25 88 ASN A CA 1
ATOM 703 C C . ASN A 1 88 ? -8.297 5.867 8.864 1.00 91.25 88 ASN A C 1
ATOM 705 O O . ASN A 1 88 ? -8.527 6.944 8.321 1.00 91.25 88 ASN A O 1
ATOM 709 N N . GLY A 1 89 ? -7.785 4.832 8.191 1.00 91.06 89 GLY A N 1
ATOM 710 C CA . GLY A 1 89 ? -7.521 4.865 6.755 1.00 91.06 89 GLY A CA 1
ATOM 711 C C . GLY A 1 89 ? -6.180 5.473 6.345 1.00 91.06 89 GLY A C 1
ATOM 712 O O . GLY A 1 89 ? -6.000 5.864 5.191 1.00 91.06 89 GLY A O 1
ATOM 713 N N . GLU A 1 90 ? -5.230 5.557 7.272 1.00 94.50 90 GLU A N 1
ATOM 714 C CA . GLU A 1 90 ? -3.853 5.964 6.982 1.00 94.50 90 GLU A CA 1
ATOM 715 C C . GLU A 1 90 ? -3.001 4.732 6.689 1.00 94.50 90 GLU A C 1
ATOM 717 O O . GLU A 1 90 ? -3.074 3.739 7.412 1.00 94.50 90 GLU A O 1
ATOM 722 N N . ILE A 1 91 ? -2.159 4.786 5.659 1.00 97.00 91 ILE A N 1
ATOM 723 C CA . ILE A 1 91 ? -1.188 3.726 5.386 1.00 97.00 91 ILE A CA 1
ATOM 724 C C . ILE A 1 91 ? -0.102 3.816 6.460 1.00 97.00 91 ILE A C 1
ATOM 726 O O . ILE A 1 91 ? 0.721 4.729 6.441 1.00 97.00 91 ILE A O 1
ATOM 730 N N . LEU A 1 92 ? -0.091 2.878 7.406 1.00 97.25 92 LEU A N 1
ATOM 731 C CA . LEU A 1 92 ? 0.928 2.787 8.455 1.00 97.25 92 LEU A CA 1
ATOM 732 C C . LEU A 1 92 ? 2.246 2.267 7.890 1.00 97.25 92 LEU A C 1
ATOM 734 O O . LEU A 1 92 ? 3.315 2.737 8.274 1.00 97.25 92 LEU A O 1
ATOM 738 N N . ALA A 1 93 ? 2.179 1.321 6.954 1.00 97.31 93 ALA A N 1
ATOM 739 C CA . ALA A 1 93 ? 3.334 0.803 6.238 1.00 97.31 93 ALA A CA 1
ATOM 740 C C . ALA A 1 93 ? 2.923 0.166 4.904 1.00 97.31 93 ALA A C 1
ATOM 742 O O . ALA A 1 93 ? 1.791 -0.283 4.735 1.00 97.31 93 ALA A O 1
ATOM 743 N N . ALA A 1 94 ? 3.876 0.102 3.977 1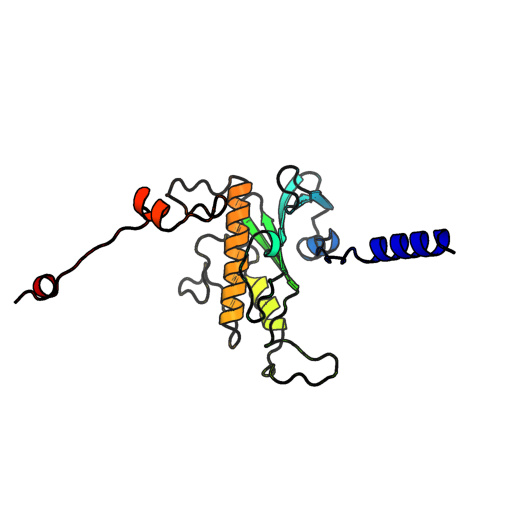.00 97.38 94 ALA A N 1
ATOM 744 C CA . ALA A 1 94 ? 3.752 -0.627 2.724 1.00 97.38 94 ALA A CA 1
ATOM 745 C C . ALA A 1 94 ? 5.058 -1.381 2.437 1.00 97.38 94 ALA A C 1
ATOM 747 O O . ALA A 1 94 ? 6.141 -0.889 2.774 1.00 97.38 94 ALA A O 1
ATOM 748 N N . LYS A 1 95 ? 4.971 -2.559 1.814 1.00 96.88 95 LYS A N 1
ATOM 749 C CA . LYS A 1 95 ? 6.129 -3.381 1.441 1.00 96.88 95 LYS A CA 1
ATOM 750 C C . LYS A 1 95 ? 5.880 -4.088 0.120 1.00 96.88 95 LYS A C 1
ATOM 752 O O . LYS A 1 95 ? 4.875 -4.765 -0.035 1.00 96.88 95 LYS A O 1
ATOM 757 N N . LEU A 1 96 ? 6.811 -3.942 -0.817 1.00 95.19 96 LEU A N 1
ATOM 758 C CA . LEU A 1 96 ? 6.809 -4.722 -2.051 1.00 95.19 96 LEU A CA 1
ATOM 759 C C . LEU A 1 96 ? 7.261 -6.147 -1.724 1.00 95.19 96 LEU A C 1
ATOM 761 O O . LEU A 1 96 ? 8.386 -6.318 -1.252 1.00 95.19 96 LEU A O 1
ATOM 765 N N . LEU A 1 97 ? 6.385 -7.128 -1.926 1.00 93.25 97 LEU A N 1
ATOM 766 C CA . LEU A 1 97 ? 6.696 -8.547 -1.746 1.00 93.25 97 LEU A CA 1
ATOM 767 C C . LEU A 1 97 ? 7.239 -9.138 -3.044 1.00 93.25 97 LEU A C 1
ATOM 769 O O . LEU A 1 97 ? 8.315 -9.731 -3.051 1.00 93.25 97 LEU A O 1
ATOM 773 N N . SER A 1 98 ? 6.536 -8.902 -4.150 1.00 89.62 98 SER A N 1
ATOM 774 C CA . SER A 1 98 ? 6.951 -9.377 -5.464 1.00 89.62 98 SER A CA 1
ATOM 775 C C . SER A 1 98 ? 6.450 -8.477 -6.597 1.00 89.62 98 SER A C 1
ATOM 777 O O . SER A 1 98 ? 5.476 -7.726 -6.479 1.00 89.62 98 SER A O 1
ATOM 779 N N . HIS A 1 99 ? 7.189 -8.509 -7.706 1.00 89.81 99 HIS A N 1
ATOM 780 C CA . HIS A 1 99 ? 6.851 -7.849 -8.962 1.00 89.81 99 HIS A CA 1
ATOM 781 C C . HIS A 1 99 ? 7.541 -8.572 -10.125 1.00 89.81 99 HIS A C 1
ATOM 783 O O . HIS A 1 99 ? 8.564 -9.228 -9.939 1.00 89.81 99 HIS A O 1
ATOM 789 N N . SER A 1 100 ? 7.016 -8.414 -11.340 1.00 87.88 100 SER A N 1
ATOM 790 C CA . SER A 1 100 ? 7.601 -9.015 -12.550 1.00 87.88 100 SER A CA 1
ATOM 791 C C . SER A 1 100 ? 7.985 -7.957 -13.584 1.00 87.88 100 SER A C 1
ATOM 793 O O . SER A 1 100 ? 7.659 -8.074 -14.759 1.00 87.88 100 SER A O 1
ATOM 795 N N . GLU A 1 101 ? 8.645 -6.880 -13.166 1.00 86.56 101 GLU A N 1
ATOM 796 C CA . GLU A 1 101 ? 8.958 -5.759 -14.063 1.00 86.56 101 GLU A CA 1
ATOM 797 C C . GLU A 1 101 ? 10.227 -6.027 -14.888 1.00 86.56 101 GLU A C 1
ATOM 799 O O . GLU A 1 101 ? 11.305 -6.148 -14.298 1.00 86.56 101 GLU A O 1
ATOM 804 N N . PRO A 1 102 ? 10.156 -6.052 -16.238 1.00 82.25 102 PRO A N 1
ATOM 805 C CA . PRO A 1 102 ? 11.293 -6.435 -17.082 1.00 82.25 102 PRO A CA 1
ATOM 806 C C . PRO A 1 102 ? 12.551 -5.587 -16.881 1.00 82.25 102 PRO A C 1
ATOM 808 O O . PRO A 1 102 ? 13.659 -6.106 -16.961 1.00 82.25 102 PRO A O 1
ATOM 811 N N . LEU A 1 103 ? 12.382 -4.301 -16.554 1.00 80.50 103 LEU A N 1
ATOM 812 C CA . LEU A 1 103 ? 13.483 -3.359 -16.311 1.00 80.50 103 LEU A CA 1
ATOM 813 C C . LEU A 1 103 ? 14.405 -3.756 -15.149 1.00 80.50 103 LEU A C 1
ATOM 815 O O . LEU A 1 103 ? 15.529 -3.258 -15.072 1.00 80.50 103 LEU A O 1
ATOM 819 N N . PHE A 1 104 ? 13.929 -4.610 -14.244 1.00 79.31 104 PHE A N 1
ATOM 820 C CA . PHE A 1 104 ? 14.603 -4.969 -12.998 1.00 79.31 104 PHE A CA 1
ATOM 821 C C . PHE A 1 104 ? 14.948 -6.456 -12.914 1.00 79.31 104 PHE A C 1
ATOM 823 O O . PHE A 1 104 ? 15.446 -6.905 -11.885 1.00 79.31 104 PHE A O 1
ATOM 830 N N . LEU A 1 105 ? 14.707 -7.225 -13.980 1.00 68.31 105 LEU A N 1
ATOM 831 C CA . LEU A 1 105 ? 15.074 -8.635 -14.032 1.00 68.31 105 LEU A CA 1
ATOM 832 C C . LEU A 1 105 ? 16.601 -8.758 -14.110 1.00 68.31 105 LEU A C 1
ATOM 834 O O . LEU A 1 105 ? 17.184 -8.833 -15.190 1.00 68.31 105 LEU A O 1
ATOM 838 N N . TYR A 1 106 ? 17.252 -8.777 -12.945 1.00 58.50 106 TYR A N 1
ATOM 839 C CA . TYR A 1 106 ? 18.631 -9.219 -12.821 1.00 58.50 106 TYR A CA 1
ATOM 840 C C . TYR A 1 106 ? 18.664 -10.735 -12.802 1.00 58.50 106 TYR A C 1
ATOM 842 O O . TYR A 1 106 ? 18.313 -11.428 -11.852 1.00 58.50 106 TYR A O 1
ATOM 850 N N . ASP A 1 107 ? 19.059 -11.199 -13.963 1.00 49.41 107 ASP A N 1
ATOM 851 C CA . ASP A 1 107 ? 19.341 -12.545 -14.351 1.00 49.41 107 ASP A CA 1
ATOM 852 C C . ASP A 1 107 ? 20.066 -13.413 -13.289 1.00 49.41 107 ASP A C 1
ATOM 854 O O . ASP A 1 107 ? 21.171 -13.111 -12.831 1.00 49.41 107 ASP A O 1
ATOM 858 N N . LYS A 1 108 ? 19.447 -14.557 -12.960 1.00 48.03 108 LYS A N 1
ATOM 859 C CA . LYS A 1 108 ? 20.051 -15.708 -12.267 1.00 48.03 108 LYS A CA 1
ATOM 860 C C . LYS A 1 108 ? 21.015 -16.463 -13.212 1.00 48.03 108 LYS A C 1
ATOM 862 O O . LYS A 1 108 ? 20.902 -17.675 -13.362 1.00 48.03 108 LYS A O 1
ATOM 867 N N . GLY A 1 109 ? 21.973 -15.767 -13.824 1.00 48.81 109 GLY A N 1
ATOM 868 C CA . GLY A 1 109 ? 23.096 -16.370 -14.555 1.00 48.81 109 GLY A CA 1
ATOM 869 C C . GLY A 1 109 ? 22.901 -16.737 -16.038 1.00 48.81 109 GLY A C 1
ATOM 870 O O . GLY A 1 109 ? 23.836 -17.279 -16.622 1.00 48.81 109 GLY A O 1
ATOM 871 N N . GLU A 1 110 ? 21.772 -16.434 -16.673 1.00 44.34 110 GLU A N 1
ATOM 872 C CA . GLU A 1 110 ? 21.564 -16.485 -18.129 1.00 44.34 110 GLU A CA 1
ATOM 873 C C . GLU A 1 110 ? 21.182 -15.122 -18.730 1.00 44.34 110 GLU A C 1
ATOM 875 O O . GLU A 1 110 ? 20.008 -14.755 -18.755 1.00 44.34 110 GLU A O 1
ATOM 880 N N . VAL A 1 111 ? 22.176 -14.375 -19.230 1.00 46.19 111 VAL A N 1
ATOM 881 C CA . VAL A 1 111 ? 22.063 -12.955 -19.618 1.00 46.19 111 VAL A CA 1
ATOM 882 C C . VAL A 1 111 ? 20.733 -12.642 -20.310 1.00 46.19 111 VAL A C 1
ATOM 884 O O . VAL A 1 111 ? 20.576 -12.833 -21.518 1.00 46.19 111 VAL A O 1
ATOM 887 N N . ARG A 1 112 ? 19.775 -12.102 -19.550 1.00 50.47 112 ARG A N 1
ATOM 888 C CA . ARG A 1 112 ? 18.575 -11.481 -20.105 1.00 50.47 112 ARG A CA 1
ATOM 889 C C . ARG A 1 112 ? 18.890 -10.012 -20.294 1.00 50.47 112 ARG A C 1
ATOM 891 O O . ARG A 1 112 ? 19.055 -9.255 -19.343 1.00 50.47 112 ARG A O 1
ATOM 898 N N . TYR A 1 113 ? 19.073 -9.645 -21.552 1.00 49.38 113 TYR A N 1
ATOM 899 C CA . TYR A 1 113 ? 19.322 -8.275 -21.955 1.00 49.38 113 TYR A CA 1
ATOM 900 C C . TYR A 1 113 ? 18.162 -7.369 -21.492 1.00 49.38 113 TYR A C 1
ATOM 902 O O . TYR A 1 113 ? 17.000 -7.763 -21.548 1.00 49.38 113 TYR A O 1
ATOM 910 N N . GLU A 1 114 ? 18.529 -6.136 -21.118 1.00 47.38 114 GLU A N 1
ATOM 911 C CA . GLU A 1 114 ? 17.707 -4.908 -21.062 1.00 47.38 114 GLU A CA 1
ATOM 912 C C . GLU A 1 114 ? 17.213 -4.365 -19.703 1.00 47.38 114 GLU A C 1
ATOM 914 O O . GLU A 1 114 ? 16.389 -3.453 -19.657 1.00 47.38 114 GLU A O 1
ATOM 919 N N . GLY A 1 115 ? 17.823 -4.757 -18.583 1.00 52.66 115 GLY A N 1
ATOM 920 C CA . GLY A 1 115 ? 17.843 -3.904 -17.387 1.00 52.66 115 GLY A CA 1
ATOM 921 C C . GLY A 1 115 ? 18.983 -2.888 -17.492 1.00 52.66 115 GLY A C 1
ATOM 922 O O . GLY A 1 115 ? 20.150 -3.267 -17.467 1.00 52.66 115 GLY A O 1
ATOM 923 N N . LYS A 1 116 ? 18.690 -1.591 -17.613 1.00 55.38 116 LYS A N 1
ATOM 924 C CA . LYS A 1 116 ? 19.661 -0.496 -17.859 1.00 55.38 116 LYS A CA 1
ATOM 925 C C . LYS A 1 116 ? 20.718 -0.253 -16.754 1.00 55.38 116 LYS A C 1
ATOM 927 O O . LYS A 1 116 ? 21.242 0.854 -16.659 1.00 55.38 116 LYS A O 1
ATOM 932 N N . GLY A 1 117 ? 21.012 -1.214 -15.881 1.00 56.88 117 GLY A N 1
ATOM 933 C CA . GLY A 1 117 ? 21.820 -0.963 -14.684 1.00 56.88 117 GLY A CA 1
ATOM 934 C C . GLY A 1 117 ? 21.000 -0.478 -13.479 1.00 56.88 117 GLY A C 1
ATOM 935 O O . GLY A 1 117 ? 21.586 -0.028 -12.496 1.00 56.88 117 GLY A O 1
ATOM 936 N N . ILE A 1 118 ? 19.662 -0.468 -13.561 1.00 70.06 118 ILE A N 1
ATOM 937 C CA . ILE A 1 118 ? 18.811 0.167 -12.547 1.00 70.06 118 ILE A CA 1
ATOM 938 C C . ILE A 1 118 ? 18.613 -0.798 -11.385 1.00 70.06 118 ILE A C 1
ATOM 940 O O . ILE A 1 118 ? 17.974 -1.835 -11.519 1.00 70.06 118 ILE A O 1
ATOM 944 N N . ASN A 1 119 ? 19.149 -0.434 -10.225 1.00 84.00 119 ASN A N 1
ATOM 945 C CA . ASN A 1 119 ? 19.022 -1.239 -9.021 1.00 84.00 119 ASN A CA 1
ATOM 946 C C . ASN A 1 119 ? 17.552 -1.326 -8.569 1.00 84.00 119 ASN A C 1
ATOM 948 O O . ASN A 1 119 ? 16.933 -0.294 -8.318 1.00 84.00 119 ASN A O 1
ATOM 952 N N . GLU A 1 120 ? 17.032 -2.544 -8.402 1.00 86.38 120 GLU A N 1
ATOM 953 C CA . GLU A 1 120 ? 15.669 -2.852 -7.931 1.00 86.38 120 GLU A CA 1
ATOM 954 C C . GLU A 1 120 ? 15.279 -2.111 -6.638 1.00 86.38 120 GLU A C 1
ATOM 956 O O . GLU A 1 120 ? 14.123 -1.742 -6.445 1.00 86.38 120 GLU A O 1
ATOM 961 N N . ASN A 1 121 ? 16.257 -1.751 -5.798 1.00 88.81 121 ASN A N 1
ATOM 962 C CA . ASN A 1 121 ? 16.062 -0.971 -4.575 1.00 88.81 121 ASN A CA 1
ATOM 963 C C . ASN A 1 121 ? 15.363 0.381 -4.773 1.00 88.81 121 ASN A C 1
ATOM 965 O O . ASN A 1 121 ? 14.832 0.947 -3.818 1.00 88.81 121 ASN A O 1
ATOM 969 N N . VAL A 1 122 ? 15.331 0.922 -5.992 1.00 92.19 122 VAL A N 1
ATOM 970 C CA . VAL A 1 122 ? 14.526 2.117 -6.284 1.00 92.19 122 VAL A CA 1
ATOM 971 C C . VAL A 1 122 ? 13.025 1.871 -6.098 1.00 92.19 122 VAL A C 1
ATOM 973 O O . VAL A 1 122 ? 12.329 2.784 -5.661 1.00 92.19 122 VAL A O 1
ATOM 976 N N . LEU A 1 123 ? 12.534 0.652 -6.354 1.00 93.12 123 LEU A N 1
ATOM 977 C CA . LEU A 1 123 ? 11.133 0.280 -6.143 1.00 93.12 123 LEU A CA 1
ATOM 978 C C . LEU A 1 123 ? 10.822 0.153 -4.648 1.00 93.12 123 LEU A C 1
ATOM 980 O O . LEU A 1 123 ? 9.830 0.703 -4.178 1.00 93.12 123 LEU A O 1
ATOM 984 N N . TYR A 1 124 ? 11.712 -0.465 -3.865 1.00 94.25 124 TYR A N 1
ATOM 985 C CA . TYR A 1 124 ? 11.558 -0.522 -2.406 1.00 94.25 124 TYR A CA 1
ATOM 986 C C . TYR A 1 124 ? 11.532 0.884 -1.791 1.00 94.25 124 TYR A C 1
ATOM 988 O O . TYR A 1 124 ? 10.654 1.200 -0.989 1.00 94.25 124 TYR A O 1
ATOM 996 N N . LYS A 1 125 ? 12.435 1.777 -2.224 1.00 95.56 125 LYS A N 1
ATOM 997 C CA . LYS A 1 125 ? 12.427 3.191 -1.810 1.00 95.56 125 LYS A CA 1
ATOM 998 C C . LYS A 1 125 ? 11.146 3.913 -2.210 1.00 95.56 125 LYS A C 1
ATOM 1000 O O . LYS A 1 125 ? 10.645 4.708 -1.421 1.00 95.56 125 LYS A O 1
ATOM 1005 N N . PHE A 1 126 ? 10.618 3.632 -3.400 1.00 96.69 126 PHE A N 1
ATOM 1006 C CA . PHE A 1 126 ? 9.355 4.199 -3.857 1.00 96.69 126 PHE A CA 1
ATOM 1007 C C . PHE A 1 126 ? 8.200 3.837 -2.914 1.00 96.69 126 PHE A C 1
ATOM 1009 O O . PHE A 1 126 ? 7.477 4.729 -2.473 1.00 96.69 126 PHE A O 1
ATOM 1016 N N . ILE A 1 127 ? 8.081 2.560 -2.543 1.00 97.38 127 ILE A N 1
ATOM 1017 C CA . ILE A 1 127 ? 7.024 2.052 -1.655 1.00 97.38 127 ILE A CA 1
ATOM 1018 C C . ILE A 1 127 ? 7.156 2.584 -0.222 1.00 97.38 127 ILE A C 1
ATOM 1020 O O . ILE A 1 127 ? 6.151 2.904 0.414 1.00 97.38 127 ILE A O 1
ATOM 1024 N N . LEU A 1 128 ? 8.378 2.775 0.281 1.00 96.31 128 LEU A N 1
ATOM 1025 C CA . LEU A 1 128 ? 8.599 3.334 1.621 1.00 96.31 128 LEU A CA 1
ATOM 1026 C C . LEU A 1 128 ? 8.020 4.747 1.802 1.00 96.31 128 LEU A C 1
ATOM 1028 O O . LEU A 1 128 ? 7.725 5.139 2.932 1.00 96.31 128 LEU A O 1
ATOM 1032 N N . GLN A 1 129 ? 7.813 5.502 0.718 1.00 96.81 129 GLN A N 1
ATOM 1033 C CA . GLN A 1 129 ? 7.230 6.845 0.781 1.00 96.81 129 GLN A CA 1
ATOM 1034 C C . GLN A 1 129 ? 5.783 6.859 1.292 1.00 96.81 129 GLN A C 1
ATOM 1036 O O . GLN A 1 129 ? 5.339 7.899 1.767 1.00 96.81 129 GLN A O 1
ATOM 1041 N N . TYR A 1 130 ? 5.054 5.738 1.228 1.00 96.69 130 TYR A N 1
ATOM 1042 C CA . TYR A 1 130 ? 3.653 5.648 1.663 1.00 96.69 130 TYR A CA 1
ATOM 1043 C C . TYR A 1 130 ? 3.485 5.517 3.180 1.00 96.69 130 TYR A C 1
ATOM 1045 O O . TYR A 1 130 ? 2.366 5.602 3.680 1.00 96.69 130 TYR A O 1
ATOM 1053 N N . LYS A 1 131 ? 4.579 5.323 3.924 1.00 95.62 131 LYS A N 1
ATOM 1054 C CA . LYS A 1 131 ? 4.546 5.193 5.381 1.00 95.62 131 LYS A CA 1
ATOM 1055 C C . LYS A 1 131 ? 3.934 6.435 6.038 1.00 95.62 131 LYS A C 1
ATOM 1057 O O . LYS A 1 131 ? 4.393 7.551 5.805 1.00 95.62 131 LYS A O 1
ATOM 1062 N N . ASN A 1 132 ? 2.972 6.213 6.930 1.00 94.25 132 ASN A N 1
ATOM 1063 C CA . ASN A 1 132 ? 2.245 7.232 7.688 1.00 94.25 132 ASN A CA 1
ATOM 1064 C C . ASN A 1 132 ? 1.595 8.310 6.800 1.00 94.25 132 ASN A C 1
ATOM 1066 O O . ASN A 1 132 ? 1.641 9.496 7.131 1.00 94.25 132 ASN A O 1
ATOM 1070 N N . LYS A 1 133 ? 1.015 7.917 5.659 1.00 92.56 133 LYS A N 1
ATOM 1071 C CA . LYS A 1 133 ? 0.293 8.832 4.761 1.00 92.56 133 LYS A CA 1
ATOM 1072 C C . LYS A 1 133 ? -1.182 8.458 4.649 1.00 92.56 133 LYS A C 1
ATOM 1074 O O . LYS A 1 133 ? -1.531 7.292 4.486 1.00 92.56 133 LYS A O 1
ATOM 1079 N N . SER A 1 134 ? -2.050 9.466 4.668 1.00 90.44 134 SER A N 1
ATOM 1080 C CA . SER A 1 134 ? -3.421 9.325 4.167 1.00 90.44 134 SER A CA 1
ATOM 1081 C C . SER A 1 134 ? -3.393 9.268 2.643 1.00 90.44 134 SER A C 1
ATOM 1083 O O . SER A 1 134 ? -2.595 9.972 2.028 1.00 90.44 134 SER A O 1
ATOM 1085 N N . ILE A 1 135 ? -4.275 8.475 2.029 1.00 88.25 135 ILE A N 1
ATOM 1086 C CA . ILE A 1 135 ? -4.391 8.423 0.562 1.00 88.25 135 ILE A CA 1
ATOM 1087 C C . ILE A 1 135 ? -5.020 9.678 -0.044 1.00 88.25 135 ILE A C 1
ATOM 1089 O O . ILE A 1 135 ? -4.939 9.883 -1.255 1.00 88.25 135 ILE A O 1
ATOM 1093 N N . SER A 1 136 ? -5.628 10.533 0.784 1.00 84.38 136 SER A N 1
ATOM 1094 C CA . SER A 1 136 ? -6.293 11.742 0.315 1.00 84.38 136 SER A CA 1
ATOM 1095 C C . SER A 1 136 ? -5.278 12.671 -0.346 1.00 84.38 136 SER A C 1
ATOM 1097 O O . SER A 1 136 ? -4.309 13.101 0.276 1.00 84.38 136 SER A O 1
ATOM 1099 N N . ASN A 1 137 ? -5.514 12.986 -1.620 1.00 82.25 137 ASN A N 1
ATOM 1100 C CA . ASN A 1 137 ? -4.694 13.875 -2.446 1.00 82.25 137 ASN A CA 1
ATOM 1101 C C . ASN A 1 137 ? -3.277 13.377 -2.789 1.00 82.25 137 ASN A C 1
ATOM 1103 O O . ASN A 1 137 ? -2.521 14.145 -3.396 1.00 82.25 137 ASN A O 1
ATOM 1107 N N . LEU A 1 138 ? -2.906 12.128 -2.461 1.00 89.00 138 LEU A N 1
ATOM 1108 C CA . LEU A 1 138 ? -1.604 11.588 -2.867 1.00 89.00 138 LEU A CA 1
ATOM 1109 C C . LEU A 1 138 ? -1.480 11.570 -4.387 1.00 89.00 138 LEU A C 1
ATOM 1111 O O . LEU A 1 138 ? -2.360 11.087 -5.093 1.00 89.00 138 LEU A O 1
ATOM 1115 N N . SER A 1 139 ? -0.367 12.093 -4.886 1.00 89.62 139 SER A N 1
ATOM 1116 C CA . SER A 1 139 ? -0.089 12.158 -6.317 1.00 89.62 139 SER A CA 1
ATOM 1117 C C . SER A 1 139 ? 1.403 12.029 -6.589 1.00 89.62 139 SER A C 1
ATOM 1119 O O . SER A 1 139 ? 2.240 12.499 -5.815 1.00 89.62 139 SER A O 1
ATOM 1121 N N . ILE A 1 140 ? 1.738 11.388 -7.708 1.00 91.31 140 ILE A N 1
ATOM 1122 C CA . ILE A 1 140 ? 3.127 11.273 -8.149 1.00 91.31 140 ILE A CA 1
ATOM 1123 C C . ILE A 1 140 ? 3.628 12.612 -8.690 1.00 91.31 140 ILE A C 1
ATOM 1125 O O . ILE A 1 140 ? 2.957 13.235 -9.515 1.00 91.31 140 ILE A O 1
ATOM 1129 N N . ASN A 1 141 ? 4.844 13.002 -8.296 1.00 88.44 141 ASN A N 1
ATOM 1130 C CA . ASN A 1 141 ? 5.556 14.191 -8.784 1.00 88.44 141 ASN A CA 1
ATOM 1131 C C . ASN A 1 141 ? 4.715 15.483 -8.693 1.00 88.44 141 ASN A C 1
ATOM 1133 O O . ASN A 1 141 ? 4.739 16.343 -9.580 1.00 88.44 141 ASN A O 1
ATOM 1137 N N . SER A 1 142 ? 3.946 15.609 -7.615 1.00 86.19 142 SER A N 1
ATOM 1138 C CA . SER A 1 142 ? 3.098 16.753 -7.315 1.00 86.19 142 SER A CA 1
ATOM 1139 C C . SER A 1 142 ? 3.900 17.958 -6.839 1.00 86.19 142 SER A C 1
ATOM 1141 O O . SER A 1 142 ? 4.906 17.840 -6.142 1.00 86.19 142 SER A O 1
ATOM 1143 N N . LYS A 1 143 ? 3.403 19.162 -7.147 1.00 83.00 143 LYS A N 1
ATOM 1144 C CA . LYS A 1 143 ? 3.975 20.414 -6.620 1.00 83.00 143 LYS A CA 1
ATOM 1145 C C . LYS A 1 143 ? 3.729 20.577 -5.119 1.00 83.00 143 LYS A C 1
ATOM 1147 O O . LYS A 1 143 ? 4.489 21.283 -4.456 1.00 83.00 143 LYS A O 1
ATOM 1152 N N . ASN A 1 144 ? 2.667 19.964 -4.594 1.00 87.00 144 ASN A N 1
ATOM 1153 C CA . ASN A 1 144 ? 2.378 19.987 -3.168 1.00 87.00 144 ASN A CA 1
ATOM 1154 C C . ASN A 1 144 ? 3.199 18.899 -2.465 1.00 87.00 144 ASN A C 1
ATOM 1156 O O . ASN A 1 144 ? 2.888 17.716 -2.588 1.00 87.00 144 ASN A O 1
ATOM 1160 N N . LYS A 1 145 ? 4.232 19.312 -1.723 1.00 80.81 145 LYS A N 1
ATOM 1161 C CA . LYS A 1 145 ? 5.174 18.401 -1.057 1.00 80.81 145 LYS A CA 1
ATOM 1162 C C . LYS A 1 145 ? 4.508 17.484 -0.033 1.00 80.81 145 LYS A C 1
ATOM 1164 O O . LYS A 1 145 ? 4.954 16.351 0.118 1.00 80.81 145 LYS A O 1
ATOM 1169 N N . ASP A 1 146 ? 3.440 17.935 0.618 1.00 81.19 146 ASP A N 1
ATOM 1170 C CA . ASP A 1 146 ? 2.786 17.163 1.680 1.00 81.19 146 ASP A CA 1
ATOM 1171 C C . ASP A 1 146 ? 2.079 15.920 1.117 1.00 81.19 146 ASP A C 1
ATOM 1173 O O . ASP A 1 146 ? 2.079 14.853 1.736 1.00 81.19 146 ASP A O 1
ATOM 1177 N N . HIS A 1 147 ? 1.569 16.023 -0.114 1.00 85.62 147 HIS A N 1
ATOM 1178 C CA . HIS A 1 147 ? 0.866 14.943 -0.808 1.00 85.62 147 HIS A CA 1
ATOM 1179 C C . HIS A 1 147 ? 1.666 14.324 -1.966 1.00 85.62 147 HIS A C 1
ATOM 1181 O O . HIS A 1 147 ? 1.117 13.581 -2.779 1.00 85.62 147 HIS A O 1
ATOM 1187 N N . ASN A 1 148 ? 2.958 14.636 -2.070 1.00 93.00 148 ASN A N 1
ATOM 1188 C CA . ASN A 1 148 ? 3.800 14.142 -3.150 1.00 93.00 148 ASN A CA 1
ATOM 1189 C C . ASN A 1 148 ? 4.364 12.745 -2.845 1.00 93.00 148 ASN A C 1
ATOM 1191 O O . ASN A 1 148 ? 4.796 12.467 -1.723 1.00 93.00 148 ASN A O 1
ATOM 1195 N N . ILE A 1 149 ? 4.407 11.911 -3.881 1.00 95.75 149 ILE A N 1
ATOM 1196 C CA . ILE A 1 149 ? 5.213 10.693 -3.963 1.00 95.75 149 ILE A CA 1
ATOM 1197 C C . ILE A 1 149 ? 6.198 10.881 -5.120 1.00 95.75 149 ILE A C 1
ATOM 1199 O O . ILE A 1 149 ? 5.787 11.090 -6.262 1.00 95.75 149 ILE A O 1
ATOM 1203 N N . ASP A 1 150 ? 7.497 10.800 -4.851 1.00 95.06 150 ASP A N 1
ATOM 1204 C CA . ASP A 1 150 ? 8.507 10.908 -5.901 1.00 95.06 150 ASP A CA 1
ATOM 1205 C C . ASP A 1 150 ? 8.463 9.660 -6.783 1.00 95.06 150 ASP A C 1
ATOM 1207 O O . ASP A 1 150 ? 8.594 8.535 -6.295 1.00 95.06 150 ASP A O 1
ATOM 1211 N N . GLY A 1 151 ? 8.264 9.851 -8.086 1.00 94.00 151 GLY A N 1
ATOM 1212 C CA . GLY A 1 151 ? 8.288 8.767 -9.063 1.00 94.00 151 GLY A CA 1
ATOM 1213 C C . GLY A 1 151 ? 9.693 8.193 -9.259 1.00 94.00 151 GLY A C 1
ATOM 1214 O O . GLY A 1 151 ? 10.706 8.820 -8.945 1.00 94.00 151 GLY A O 1
ATOM 1215 N N . VAL A 1 152 ? 9.772 6.997 -9.841 1.00 91.81 152 VAL A N 1
ATOM 1216 C CA . VAL A 1 152 ? 11.064 6.358 -10.120 1.00 91.81 152 VAL A CA 1
ATOM 1217 C C . VAL A 1 152 ? 11.595 6.826 -11.473 1.00 91.81 152 VAL A C 1
ATOM 1219 O O . VAL A 1 152 ? 11.020 6.538 -12.527 1.00 91.81 152 VAL A O 1
ATOM 1222 N N . SER A 1 153 ? 12.728 7.528 -11.458 1.00 86.25 153 SER A N 1
ATOM 1223 C CA . SER A 1 153 ? 13.443 7.919 -12.676 1.00 86.25 153 SER A CA 1
ATOM 1224 C C . SER A 1 153 ? 13.785 6.692 -13.524 1.00 86.25 153 SER A C 1
ATOM 1226 O O . SER A 1 153 ? 14.357 5.728 -13.025 1.00 86.25 153 SER A O 1
ATOM 1228 N N . SER A 1 154 ? 13.475 6.746 -14.821 1.00 85.38 154 SER A N 1
ATOM 1229 C CA . SER A 1 154 ? 13.634 5.637 -15.785 1.00 85.38 154 SER A CA 1
ATOM 1230 C C . SER A 1 154 ? 12.687 4.439 -15.607 1.00 85.38 154 SER A C 1
ATOM 1232 O O . SER A 1 154 ? 12.728 3.536 -16.434 1.00 85.38 154 SER A O 1
ATOM 1234 N N . ALA A 1 155 ? 11.802 4.451 -14.604 1.00 88.56 155 ALA A N 1
ATOM 1235 C CA . ALA A 1 155 ? 10.713 3.482 -14.434 1.00 88.56 155 ALA A CA 1
ATOM 1236 C C . ALA A 1 155 ? 9.391 4.208 -14.121 1.00 88.56 155 ALA A C 1
ATOM 1238 O O . ALA A 1 155 ? 8.618 3.820 -13.247 1.00 88.56 155 ALA A O 1
ATOM 1239 N N . THR A 1 156 ? 9.147 5.316 -14.829 1.00 90.75 156 THR A N 1
ATOM 1240 C CA . THR A 1 156 ? 8.015 6.216 -14.571 1.00 90.75 156 THR A CA 1
ATOM 1241 C C . THR A 1 156 ? 6.679 5.491 -14.687 1.00 90.75 156 THR A C 1
ATOM 1243 O O . THR A 1 156 ? 5.851 5.610 -13.789 1.00 90.75 156 THR A O 1
ATOM 1246 N N . ILE A 1 157 ? 6.496 4.690 -15.741 1.00 91.25 157 ILE A N 1
ATOM 1247 C CA . ILE A 1 157 ? 5.269 3.911 -15.954 1.00 91.25 157 ILE A CA 1
ATOM 1248 C C . ILE A 1 157 ? 5.070 2.905 -14.813 1.00 91.25 157 ILE A C 1
ATOM 1250 O O . ILE A 1 157 ? 4.010 2.905 -14.198 1.00 91.25 157 ILE A O 1
ATOM 1254 N N . THR A 1 158 ? 6.104 2.139 -14.451 1.00 92.75 158 THR A N 1
ATOM 1255 C CA . THR A 1 158 ? 6.080 1.227 -13.296 1.00 92.75 158 THR A CA 1
ATOM 1256 C C . THR A 1 158 ? 5.663 1.946 -12.011 1.00 92.75 158 THR A C 1
ATOM 1258 O O . THR A 1 158 ? 4.764 1.484 -11.316 1.00 92.75 158 THR A O 1
ATOM 1261 N N . SER A 1 159 ? 6.250 3.114 -11.711 1.00 94.62 159 SER A N 1
ATOM 1262 C CA . SER A 1 159 ? 5.892 3.879 -10.508 1.00 94.62 159 SER A CA 1
ATOM 1263 C C . SER A 1 159 ? 4.442 4.377 -10.527 1.00 94.62 159 SER A C 1
ATOM 1265 O O . SER A 1 159 ? 3.774 4.335 -9.496 1.00 94.62 159 SER A O 1
ATOM 1267 N N . ILE A 1 160 ? 3.926 4.782 -11.695 1.00 94.94 160 ILE A N 1
ATOM 1268 C CA . ILE A 1 160 ? 2.522 5.183 -11.874 1.00 94.94 160 ILE A CA 1
ATOM 1269 C C . ILE A 1 160 ? 1.586 4.005 -11.613 1.00 94.94 160 ILE A C 1
ATOM 1271 O O . ILE A 1 160 ? 0.614 4.158 -10.879 1.00 94.94 160 ILE A O 1
ATOM 1275 N N . LEU A 1 161 ? 1.895 2.832 -12.163 1.00 95.75 161 LEU A N 1
ATOM 1276 C CA . LEU A 1 161 ? 1.055 1.645 -12.025 1.00 95.75 161 LEU A CA 1
ATOM 1277 C C . LEU A 1 161 ? 1.087 1.086 -10.596 1.00 95.75 161 LEU A C 1
ATOM 1279 O O . LEU A 1 161 ? 0.037 0.750 -10.059 1.00 95.75 161 LEU A O 1
ATOM 1283 N N . MET A 1 162 ? 2.245 1.088 -9.926 1.00 96.38 162 MET A N 1
ATOM 1284 C CA . MET A 1 162 ? 2.335 0.754 -8.498 1.00 96.38 162 MET A CA 1
ATOM 1285 C C . MET A 1 162 ? 1.533 1.732 -7.629 1.00 96.38 162 MET A C 1
ATOM 1287 O O . MET A 1 162 ? 0.810 1.307 -6.732 1.00 96.38 162 MET A O 1
ATOM 1291 N N . HIS A 1 163 ? 1.620 3.040 -7.894 1.00 96.88 163 HIS A N 1
ATOM 1292 C CA . HIS A 1 163 ? 0.805 4.032 -7.186 1.00 96.88 163 HIS A CA 1
ATOM 1293 C C . HIS A 1 163 ? -0.686 3.801 -7.400 1.00 96.88 163 HIS A C 1
ATOM 1295 O O . HIS A 1 163 ? -1.443 3.769 -6.434 1.00 96.88 163 HIS A O 1
ATOM 1301 N N . GLN A 1 164 ? -1.106 3.599 -8.649 1.00 95.38 164 GLN A N 1
ATOM 1302 C CA . GLN A 1 164 ? -2.493 3.288 -8.968 1.00 95.38 164 GLN A CA 1
ATOM 1303 C C . GLN A 1 164 ? -2.949 2.014 -8.249 1.00 95.38 164 GLN A C 1
ATOM 1305 O O . GLN A 1 164 ? -4.044 2.005 -7.691 1.00 95.38 164 GLN A O 1
ATOM 1310 N N . SER A 1 165 ? -2.094 0.987 -8.201 1.00 96.56 165 SER A N 1
ATOM 1311 C CA . SER A 1 165 ? -2.349 -0.253 -7.471 1.00 96.56 165 SER A CA 1
ATOM 1312 C C . SER A 1 165 ? -2.706 0.020 -6.006 1.00 96.56 165 SER A C 1
ATOM 1314 O O . SER A 1 165 ? -3.800 -0.337 -5.572 1.00 96.56 165 SER A O 1
ATOM 1316 N N . ILE A 1 166 ? -1.858 0.782 -5.304 1.00 97.25 166 ILE A N 1
ATOM 1317 C CA . ILE A 1 166 ? -2.043 1.175 -3.896 1.00 97.25 166 ILE A CA 1
ATOM 1318 C C . ILE A 1 166 ? -3.301 2.029 -3.691 1.00 97.25 166 ILE A C 1
ATOM 1320 O O . ILE A 1 166 ? -4.086 1.777 -2.777 1.00 97.25 166 ILE A O 1
ATOM 1324 N N . ILE A 1 167 ? -3.504 3.067 -4.507 1.00 95.25 167 ILE A N 1
ATOM 1325 C CA . ILE A 1 167 ? -4.623 4.001 -4.320 1.00 95.25 167 ILE A CA 1
ATOM 1326 C C . ILE A 1 167 ? -5.962 3.300 -4.557 1.00 95.25 167 ILE A C 1
ATOM 1328 O O . ILE A 1 167 ? -6.899 3.498 -3.782 1.00 95.25 167 ILE A O 1
ATOM 1332 N N . VAL A 1 168 ? -6.067 2.468 -5.595 1.00 94.12 168 VAL A N 1
ATOM 1333 C CA . VAL A 1 168 ? -7.296 1.720 -5.889 1.00 94.12 168 VAL A CA 1
ATOM 1334 C C . VAL A 1 168 ? -7.591 0.717 -4.777 1.00 94.12 168 VAL A C 1
ATOM 1336 O O . VAL A 1 168 ? -8.707 0.709 -4.257 1.00 94.12 168 VAL A O 1
ATOM 1339 N N . SER A 1 169 ? -6.599 -0.075 -4.359 1.00 95.62 169 SER A N 1
ATOM 1340 C CA . SER A 1 169 ? -6.796 -1.085 -3.319 1.00 95.62 169 SER A CA 1
ATOM 1341 C C . SER A 1 169 ? -7.180 -0.460 -1.978 1.00 95.62 169 SER A C 1
ATOM 1343 O O . SER A 1 169 ? -8.136 -0.902 -1.346 1.00 95.62 169 SER A O 1
ATOM 1345 N N . VAL A 1 170 ? -6.496 0.613 -1.556 1.00 95.69 170 VAL A N 1
ATOM 1346 C CA . VAL A 1 170 ? -6.805 1.283 -0.284 1.00 95.69 170 VAL A CA 1
ATOM 1347 C C . VAL A 1 170 ? -8.203 1.888 -0.330 1.00 95.69 170 VAL A C 1
ATOM 1349 O O . VAL A 1 170 ? -8.964 1.688 0.608 1.00 95.69 170 VAL A O 1
ATOM 1352 N N . ASN A 1 171 ? -8.596 2.561 -1.416 1.00 92.62 171 ASN A N 1
ATOM 1353 C CA . ASN A 1 171 ? -9.953 3.105 -1.532 1.00 92.62 171 ASN A CA 1
ATOM 1354 C C . ASN A 1 171 ? -11.033 2.016 -1.456 1.00 92.62 171 ASN A C 1
ATOM 1356 O O . ASN A 1 171 ? -12.042 2.217 -0.779 1.00 92.62 171 ASN A O 1
ATOM 1360 N N . LYS A 1 172 ? -10.824 0.855 -2.096 1.00 91.69 172 LYS A N 1
ATOM 1361 C CA . LYS A 1 172 ? -11.757 -0.276 -1.969 1.00 91.69 172 LYS A CA 1
ATOM 1362 C C . LYS A 1 172 ? -11.869 -0.748 -0.520 1.00 91.69 172 LYS A C 1
ATOM 1364 O O . LYS A 1 172 ? -12.984 -0.933 -0.039 1.00 91.69 172 LYS A O 1
ATOM 1369 N N . ILE A 1 173 ? -10.752 -0.857 0.197 1.00 92.44 173 ILE A N 1
ATOM 1370 C CA . ILE A 1 173 ? -10.751 -1.232 1.617 1.00 92.44 173 ILE A CA 1
ATOM 1371 C C . ILE A 1 173 ? -11.465 -0.185 2.472 1.00 92.44 173 ILE A C 1
ATOM 1373 O O . ILE A 1 173 ? -12.319 -0.557 3.267 1.00 92.44 173 ILE A O 1
ATOM 1377 N N . LEU A 1 174 ? -11.202 1.112 2.272 1.00 91.88 174 LEU A N 1
ATOM 1378 C CA . LEU A 1 174 ? -11.889 2.198 2.988 1.00 91.88 174 LEU A CA 1
ATOM 1379 C C . LEU A 1 174 ? -13.409 2.169 2.783 1.00 91.88 174 LEU A C 1
ATOM 1381 O O . LEU A 1 174 ? -14.150 2.489 3.713 1.00 91.88 174 LEU A O 1
ATOM 1385 N N . ASN A 1 175 ? -13.870 1.783 1.589 1.00 88.38 175 ASN A N 1
ATOM 1386 C CA . ASN A 1 175 ? -15.291 1.564 1.315 1.00 88.38 175 ASN A CA 1
ATOM 1387 C C . ASN A 1 175 ? -15.824 0.359 2.101 1.00 88.38 175 ASN A C 1
ATOM 1389 O O . ASN A 1 175 ? -16.862 0.467 2.747 1.00 88.38 175 ASN A O 1
ATOM 1393 N N . ILE A 1 176 ? -15.105 -0.768 2.067 1.00 88.62 176 ILE A N 1
ATOM 1394 C CA . ILE A 1 176 ? -15.480 -2.012 2.753 1.00 88.62 176 ILE A CA 1
ATOM 1395 C C . ILE A 1 176 ? -15.630 -1.799 4.266 1.00 88.62 176 ILE A C 1
ATOM 1397 O O . ILE A 1 176 ? -16.613 -2.248 4.849 1.00 88.62 176 ILE A O 1
ATOM 1401 N N . ILE A 1 177 ? -14.697 -1.078 4.892 1.00 87.06 177 ILE A N 1
ATOM 1402 C CA . ILE A 1 177 ? -14.704 -0.822 6.343 1.00 87.06 177 ILE A CA 1
ATOM 1403 C C . ILE A 1 177 ? -15.540 0.409 6.744 1.00 87.06 177 ILE A C 1
ATOM 1405 O O . ILE A 1 177 ? -15.567 0.776 7.917 1.00 87.06 177 ILE A O 1
ATOM 1409 N N . GLY A 1 178 ? -16.210 1.071 5.790 1.00 85.06 178 GLY A N 1
ATOM 1410 C CA . GLY A 1 178 ? -17.134 2.181 6.059 1.00 85.06 178 GLY A CA 1
ATOM 1411 C C . GLY A 1 178 ? -16.479 3.508 6.467 1.00 85.06 178 GLY A C 1
ATOM 1412 O O . GLY A 1 178 ? -17.108 4.328 7.138 1.00 85.06 178 GLY A O 1
ATOM 1413 N N . LEU A 1 179 ? -15.217 3.736 6.093 1.00 83.50 179 LEU A N 1
ATOM 1414 C CA . LEU A 1 179 ? -14.510 4.997 6.362 1.00 83.50 179 LEU A CA 1
ATOM 1415 C C . LEU A 1 179 ? -14.642 6.01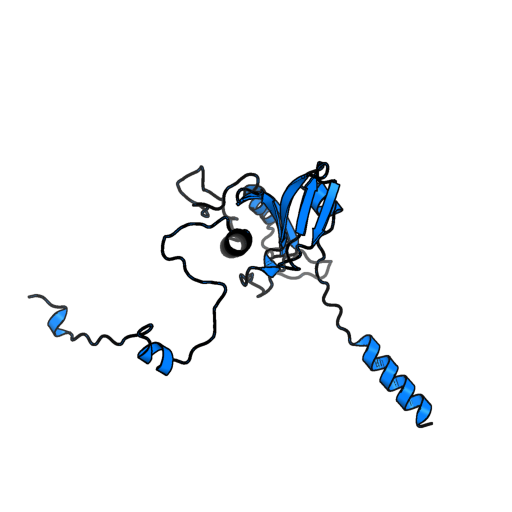7 5.229 1.00 83.50 179 LEU A C 1
ATOM 1417 O O . LEU A 1 179 ? -14.484 7.216 5.461 1.00 83.50 179 LEU A O 1
ATOM 1421 N N . ASN A 1 180 ? -14.949 5.577 4.009 1.00 70.62 180 ASN A N 1
ATOM 1422 C CA . ASN A 1 180 ? -15.146 6.483 2.883 1.00 70.62 180 ASN A CA 1
ATOM 1423 C C . ASN A 1 180 ? -16.595 7.004 2.839 1.00 70.62 180 ASN A C 1
ATOM 1425 O O . ASN A 1 180 ? -17.394 6.627 1.988 1.00 70.62 180 ASN A O 1
ATOM 1429 N N . ASN A 1 181 ? -16.938 7.886 3.780 1.00 56.59 181 ASN A N 1
ATOM 1430 C CA . ASN A 1 181 ? -18.284 8.461 3.927 1.00 56.59 181 ASN A CA 1
ATOM 1431 C C . ASN A 1 181 ? -18.489 9.744 3.106 1.00 56.59 181 ASN A C 1
ATOM 1433 O O . ASN A 1 181 ? -19.314 10.592 3.457 1.00 56.59 181 ASN A O 1
ATOM 1437 N N . ASN A 1 182 ? -17.730 9.925 2.024 1.00 52.72 182 ASN A N 1
ATOM 1438 C CA . ASN A 1 182 ? -17.909 11.080 1.157 1.00 52.72 182 ASN A CA 1
ATOM 1439 C C . ASN A 1 182 ? -19.235 10.941 0.396 1.00 52.72 182 ASN A C 1
ATOM 1441 O O . ASN A 1 182 ? -19.328 10.213 -0.581 1.00 52.72 182 ASN A O 1
ATOM 1445 N N . GLN A 1 183 ? -20.245 11.695 0.839 1.00 49.25 183 GLN A N 1
ATOM 1446 C CA . GLN A 1 183 ? -21.562 11.873 0.205 1.00 49.25 183 GLN A CA 1
ATOM 1447 C C . GLN A 1 183 ? -21.507 12.579 -1.167 1.00 49.25 183 GLN A C 1
ATOM 1449 O O . GLN A 1 183 ? -22.542 12.902 -1.748 1.00 49.25 183 GLN A O 1
ATOM 1454 N N . SER A 1 184 ? -20.313 12.850 -1.692 1.00 54.03 184 SER A N 1
ATOM 1455 C CA . SER A 1 184 ? -20.129 13.236 -3.090 1.00 54.03 184 SER A CA 1
ATOM 1456 C C . SER A 1 184 ? -20.342 12.000 -3.952 1.00 54.03 184 SER A C 1
ATOM 1458 O O . SER A 1 184 ? -19.866 10.937 -3.581 1.00 54.03 184 SER A O 1
ATOM 1460 N N . ALA A 1 185 ? -21.026 12.119 -5.092 1.00 54.62 185 ALA A N 1
ATOM 1461 C CA . ALA A 1 185 ? -21.164 11.009 -6.033 1.00 54.62 185 ALA A CA 1
ATOM 1462 C C . ALA A 1 185 ? -19.779 10.407 -6.338 1.00 54.62 185 ALA A C 1
ATOM 1464 O O . ALA A 1 185 ? -18.954 11.032 -7.007 1.00 54.62 185 ALA A O 1
ATOM 1465 N N . THR A 1 186 ? -19.503 9.232 -5.779 1.00 56.47 186 THR A N 1
ATOM 1466 C CA . THR A 1 186 ? -18.284 8.471 -6.026 1.00 56.47 186 THR A CA 1
ATOM 1467 C C . THR A 1 186 ? -18.560 7.477 -7.144 1.00 56.47 186 THR A C 1
ATOM 1469 O O . THR A 1 186 ? -19.692 7.037 -7.349 1.00 56.47 186 THR A O 1
ATOM 1472 N N . LEU A 1 187 ? -17.528 7.155 -7.921 1.00 61.97 187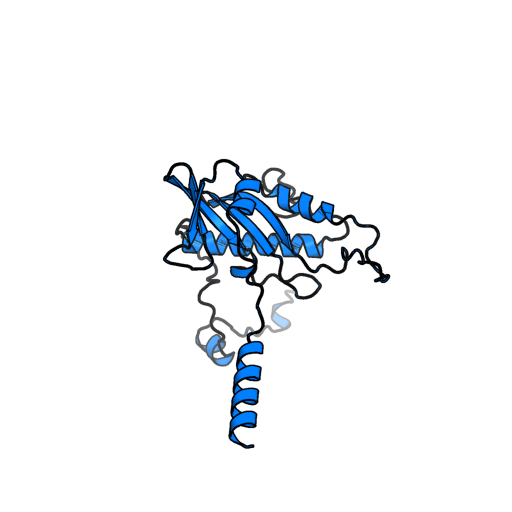 LEU A N 1
ATOM 1473 C CA . LEU A 1 187 ? -17.626 6.078 -8.896 1.00 61.97 187 LEU A CA 1
ATOM 1474 C C . LEU A 1 187 ? -17.749 4.754 -8.132 1.00 61.97 187 LEU A C 1
ATOM 1476 O O . LEU A 1 187 ? -16.909 4.442 -7.286 1.00 61.97 187 LEU A O 1
ATOM 1480 N N . ASP A 1 188 ? -18.798 3.987 -8.426 1.00 66.25 188 ASP A N 1
ATOM 1481 C CA . ASP A 1 188 ? -18.944 2.630 -7.910 1.00 66.25 188 ASP A CA 1
ATOM 1482 C C . ASP A 1 188 ? -17.991 1.702 -8.672 1.00 66.25 188 ASP A C 1
ATOM 1484 O O . ASP A 1 188 ? -18.214 1.347 -9.830 1.00 66.25 188 ASP A O 1
ATOM 1488 N N . HIS A 1 189 ? -16.889 1.345 -8.016 1.00 65.69 189 HIS A N 1
ATOM 1489 C CA . HIS A 1 189 ? -15.893 0.416 -8.546 1.00 65.69 189 HIS A CA 1
ATOM 1490 C C . HIS A 1 189 ? -16.170 -1.046 -8.170 1.00 65.69 189 HIS A C 1
ATOM 1492 O O . HIS A 1 189 ? -15.427 -1.928 -8.596 1.00 65.69 189 HIS A O 1
ATOM 1498 N N . ASN A 1 190 ? -17.200 -1.306 -7.364 1.00 63.06 190 ASN A N 1
ATOM 1499 C CA . ASN A 1 190 ? -17.450 -2.609 -6.757 1.00 63.06 190 ASN A CA 1
ATOM 1500 C C . ASN A 1 190 ? -18.645 -3.326 -7.400 1.00 63.06 190 ASN A C 1
ATOM 1502 O O . ASN A 1 190 ? -18.653 -4.552 -7.455 1.00 63.06 190 ASN A O 1
ATOM 1506 N N . SER A 1 191 ? -19.634 -2.594 -7.919 1.00 73.88 191 SER A N 1
ATOM 1507 C CA . SER A 1 191 ? -20.837 -3.168 -8.539 1.00 73.88 191 SER A CA 1
ATOM 1508 C C . SER A 1 191 ? -20.751 -3.310 -10.065 1.00 73.88 191 SER A C 1
ATOM 1510 O O . SER A 1 191 ? -21.788 -3.426 -10.730 1.00 73.88 191 SER A O 1
ATOM 1512 N N . PHE A 1 192 ? -19.553 -3.225 -10.656 1.00 78.69 192 PHE A N 1
ATOM 1513 C CA . PHE A 1 192 ? -19.428 -3.224 -12.112 1.00 78.69 192 PHE A CA 1
ATOM 1514 C C . PHE A 1 192 ? -19.979 -4.522 -12.709 1.00 78.69 192 PHE A C 1
ATOM 1516 O O . PHE A 1 192 ? -19.550 -5.625 -12.373 1.00 78.69 192 PHE A O 1
ATOM 1523 N N . THR A 1 193 ? -20.913 -4.376 -13.645 1.00 81.12 193 THR A N 1
ATOM 1524 C CA . THR A 1 193 ? -21.418 -5.474 -14.466 1.00 81.12 193 THR A CA 1
ATOM 1525 C C . THR A 1 193 ? -21.322 -5.068 -15.936 1.00 81.12 193 THR A C 1
ATOM 1527 O O . THR A 1 193 ? -21.628 -3.923 -16.271 1.00 81.12 193 THR A O 1
ATOM 1530 N N . PRO A 1 194 ? -20.861 -5.954 -16.836 1.00 85.38 194 PRO A N 1
ATOM 1531 C CA . PRO A 1 194 ? -20.759 -5.618 -18.249 1.00 85.38 194 PRO A CA 1
ATOM 1532 C C . PRO A 1 194 ? -22.156 -5.465 -18.870 1.00 85.38 194 PRO A C 1
ATOM 1534 O O . PRO A 1 194 ? -22.951 -6.405 -18.872 1.00 85.38 194 PRO A O 1
ATOM 1537 N N . VAL A 1 195 ? -22.429 -4.285 -19.432 1.00 91.38 195 VAL A N 1
ATOM 1538 C CA . VAL A 1 195 ? -23.709 -3.913 -20.060 1.00 91.38 195 VAL A CA 1
ATOM 1539 C C . VAL A 1 195 ? -23.530 -3.780 -21.574 1.00 91.38 195 VAL A C 1
ATOM 1541 O O . VAL A 1 195 ? -22.478 -3.351 -22.055 1.00 91.38 195 VAL A O 1
ATOM 1544 N N . LYS A 1 196 ? -24.543 -4.156 -22.365 1.00 93.94 196 LYS A N 1
ATOM 1545 C CA . LYS A 1 196 ? -24.469 -4.023 -23.830 1.00 93.94 196 LYS A CA 1
ATOM 1546 C C . LYS A 1 196 ? -24.708 -2.577 -24.263 1.00 93.94 196 LYS A C 1
ATOM 1548 O O . LYS A 1 196 ? -25.522 -1.868 -23.687 1.00 93.94 196 LYS A O 1
ATOM 1553 N N . TRP A 1 197 ? -24.106 -2.178 -25.383 1.00 91.25 197 TRP A N 1
ATOM 1554 C CA . TRP A 1 197 ? -24.240 -0.826 -25.952 1.00 91.25 197 TRP A CA 1
ATOM 1555 C C . TRP A 1 197 ? -25.694 -0.323 -26.062 1.00 91.25 197 TRP A C 1
ATOM 1557 O O . TRP A 1 197 ? -25.994 0.818 -25.727 1.00 91.25 197 TRP A O 1
ATOM 1567 N N . ASN A 1 198 ? -26.621 -1.181 -26.504 1.00 93.50 198 ASN A N 1
ATOM 1568 C CA . ASN A 1 198 ? -28.036 -0.814 -26.644 1.00 93.50 198 ASN A CA 1
ATOM 1569 C C . ASN A 1 198 ? -28.718 -0.521 -25.301 1.00 93.50 198 ASN A C 1
ATOM 1571 O O . ASN A 1 198 ? -29.640 0.288 -25.250 1.00 93.50 198 ASN A O 1
ATOM 1575 N N . GLU A 1 199 ? -28.289 -1.183 -24.229 1.00 92.31 199 GLU A N 1
ATOM 1576 C CA . GLU A 1 199 ? -28.795 -0.949 -22.875 1.00 92.31 199 GLU A CA 1
ATOM 1577 C C . GLU A 1 199 ? -28.236 0.372 -22.331 1.00 92.31 199 GLU A C 1
ATOM 1579 O O . GLU A 1 199 ? -29.014 1.173 -21.823 1.00 92.31 199 GLU A O 1
ATOM 1584 N N . MET A 1 200 ? -26.959 0.671 -22.598 1.00 90.81 200 MET A N 1
ATOM 1585 C CA . MET A 1 200 ? -26.324 1.953 -22.246 1.00 90.81 200 MET A CA 1
ATOM 1586 C C . MET A 1 200 ? -26.919 3.161 -22.995 1.00 90.81 200 MET A C 1
ATOM 1588 O O . MET A 1 200 ? -26.937 4.279 -22.489 1.00 90.81 200 MET A O 1
ATOM 1592 N N . LEU A 1 201 ? -27.409 2.964 -24.225 1.00 92.44 201 LEU A N 1
ATOM 1593 C CA . LEU A 1 201 ? -28.181 3.991 -24.940 1.00 92.44 201 LEU A CA 1
ATOM 1594 C C . LEU A 1 201 ? -29.575 4.190 -24.328 1.00 92.44 201 LEU A C 1
ATOM 1596 O O . LEU A 1 201 ? -30.130 5.284 -24.398 1.00 92.44 201 LEU A O 1
ATOM 1600 N N . LYS A 1 202 ? -30.167 3.124 -23.776 1.00 90.31 202 LYS A N 1
ATOM 1601 C CA . LYS A 1 202 ? -31.528 3.129 -23.226 1.00 90.31 202 LYS A CA 1
ATOM 1602 C C . LYS A 1 202 ? -31.579 3.720 -21.819 1.00 90.31 202 LYS A C 1
ATOM 1604 O O . LYS A 1 202 ? -32.554 4.392 -21.496 1.00 90.31 202 LYS A O 1
ATOM 1609 N N . ASP A 1 203 ? -30.565 3.460 -20.998 1.00 89.81 203 ASP A N 1
ATOM 1610 C CA . ASP A 1 203 ? -30.444 4.024 -19.649 1.00 89.81 203 ASP A CA 1
ATOM 1611 C C . ASP A 1 203 ? -29.867 5.453 -19.638 1.00 89.81 203 ASP A C 1
ATOM 1613 O O . ASP A 1 203 ? -29.932 6.137 -18.619 1.00 89.81 203 ASP A O 1
ATOM 1617 N N . GLY A 1 204 ? -29.374 5.931 -20.788 1.00 86.62 204 GLY A N 1
ATOM 1618 C CA . GLY A 1 204 ? -28.843 7.281 -20.961 1.00 86.62 204 GLY A CA 1
ATOM 1619 C C . GLY A 1 204 ? -27.380 7.444 -20.544 1.00 86.62 204 GLY A C 1
ATOM 1620 O O . GLY A 1 204 ? -26.872 8.564 -20.590 1.00 86.62 204 GLY A O 1
ATOM 1621 N N . SER A 1 205 ? -26.687 6.357 -20.190 1.00 83.50 205 SER A N 1
ATOM 1622 C CA . SER A 1 205 ? -25.247 6.358 -19.898 1.00 83.50 205 SER A CA 1
ATOM 1623 C C . SER A 1 205 ? -24.415 6.776 -21.112 1.00 83.50 205 SER A C 1
ATOM 1625 O O . SER A 1 205 ? -23.363 7.396 -20.967 1.00 83.50 205 SER A O 1
ATOM 1627 N N . ILE A 1 206 ? -24.886 6.456 -22.321 1.00 88.75 206 ILE A N 1
ATOM 1628 C CA . ILE A 1 206 ? -24.316 6.920 -23.589 1.00 88.75 206 ILE A CA 1
ATOM 1629 C C . ILE A 1 206 ? -25.391 7.693 -24.350 1.00 88.75 206 ILE A C 1
ATOM 1631 O O . ILE A 1 206 ? -26.548 7.284 -24.420 1.00 88.75 206 ILE A O 1
ATOM 1635 N N . SER A 1 207 ? -25.000 8.800 -24.979 1.00 86.38 207 SER A N 1
ATOM 1636 C CA . SER A 1 207 ? -25.866 9.559 -25.880 1.00 86.38 207 SER A CA 1
ATOM 1637 C C . SER A 1 207 ? -25.121 9.949 -27.152 1.00 86.38 207 SER A C 1
ATOM 1639 O O . SER A 1 207 ? -23.893 10.026 -27.182 1.00 86.38 207 SER A O 1
ATOM 1641 N N . ASN A 1 208 ? -25.879 10.193 -28.219 1.00 84.88 208 ASN A N 1
ATOM 1642 C CA . ASN A 1 208 ? -25.335 10.677 -29.480 1.00 84.88 208 ASN A CA 1
ATOM 1643 C C . ASN A 1 208 ? -25.592 12.178 -29.590 1.00 84.88 208 ASN A C 1
ATOM 1645 O O . ASN A 1 208 ? -26.741 12.610 -29.501 1.00 84.88 208 ASN A O 1
ATOM 1649 N N . ASN A 1 209 ? -24.545 12.955 -29.863 1.00 79.00 209 ASN A N 1
ATOM 1650 C CA . ASN A 1 209 ? -24.676 14.355 -30.247 1.00 79.00 209 ASN A CA 1
ATOM 1651 C C . ASN A 1 209 ? -24.297 14.517 -31.727 1.00 79.00 209 ASN A C 1
ATOM 1653 O O . ASN A 1 209 ? -23.276 13.991 -32.170 1.00 79.00 209 ASN A O 1
ATOM 1657 N N . LYS A 1 210 ? -25.135 15.211 -32.503 1.00 82.25 210 LYS A N 1
ATOM 1658 C CA . LYS A 1 210 ? -24.848 15.574 -33.896 1.00 82.25 210 LYS A CA 1
ATOM 1659 C C . LYS A 1 210 ? -24.583 17.069 -33.934 1.00 82.25 210 LYS A C 1
ATOM 1661 O O . LYS A 1 210 ? -25.468 17.843 -33.595 1.00 82.25 210 LYS A O 1
ATOM 1666 N N . SER A 1 211 ? -23.396 17.455 -34.380 1.00 77.06 211 SER A N 1
ATOM 1667 C CA . SER A 1 211 ? -23.030 18.860 -34.564 1.00 77.06 211 SER A CA 1
ATOM 1668 C C . SER A 1 211 ? -22.776 19.140 -36.037 1.00 77.06 211 SER A C 1
ATOM 1670 O O . SER A 1 211 ? -22.162 18.324 -36.731 1.00 77.06 211 SER A O 1
ATOM 1672 N N . TYR A 1 212 ? -23.246 20.289 -36.516 1.00 82.69 212 TYR A N 1
ATOM 1673 C CA . TYR A 1 212 ? -23.057 20.716 -37.900 1.00 82.69 212 TYR A CA 1
ATOM 1674 C C . TYR A 1 212 ? -21.945 21.763 -37.995 1.00 82.69 212 TYR A C 1
ATOM 1676 O O . TYR A 1 212 ? -21.783 22.612 -37.123 1.00 82.69 212 TYR A O 1
ATOM 1684 N N . TYR A 1 213 ? -21.182 21.739 -39.090 1.00 73.31 213 TYR A N 1
ATOM 1685 C CA . TYR A 1 213 ? -20.045 22.647 -39.307 1.00 73.31 213 TYR A CA 1
ATOM 1686 C C . TYR A 1 213 ? -20.441 24.138 -39.247 1.00 73.31 213 TYR A C 1
ATOM 1688 O O . TYR A 1 213 ? -19.658 24.980 -38.815 1.00 73.31 213 TYR A O 1
ATOM 1696 N N . SER A 1 214 ? -21.688 24.457 -39.610 1.00 77.06 214 SER A N 1
ATOM 1697 C CA . SER A 1 214 ? -22.276 25.800 -39.534 1.00 77.06 214 SER A CA 1
ATOM 1698 C C . SER A 1 214 ? -22.455 26.338 -38.111 1.00 77.06 214 SER A C 1
ATOM 1700 O O . SER A 1 214 ? -22.610 27.540 -37.941 1.00 77.06 214 SER A O 1
ATOM 1702 N N . GLU A 1 215 ? -22.457 25.479 -37.091 1.00 66.75 215 GLU A N 1
ATOM 1703 C CA . GLU A 1 215 ? -22.670 25.875 -35.690 1.00 66.75 215 GLU A CA 1
ATOM 1704 C C . GLU A 1 215 ? -21.359 26.264 -34.985 1.00 66.75 215 GLU A C 1
ATOM 1706 O O . GLU A 1 215 ? -21.384 26.917 -33.943 1.00 66.75 215 GLU A O 1
ATOM 1711 N N . ILE A 1 216 ? -20.210 25.885 -35.558 1.00 65.81 216 ILE A N 1
ATOM 1712 C CA . ILE A 1 216 ? -18.876 26.080 -34.967 1.00 65.81 216 ILE A CA 1
ATOM 1713 C C . ILE A 1 216 ? -18.228 27.386 -35.458 1.00 65.81 216 ILE A C 1
ATOM 1715 O O . ILE A 1 216 ? -17.420 27.983 -34.746 1.00 65.81 216 ILE A O 1
ATOM 1719 N N . ILE A 1 217 ? -18.606 27.875 -36.642 1.00 59.91 217 ILE A N 1
ATOM 1720 C CA . ILE A 1 217 ? -18.085 29.126 -37.203 1.00 59.91 217 ILE A CA 1
ATOM 1721 C C . ILE A 1 217 ? -19.083 30.253 -36.920 1.00 59.91 217 ILE A C 1
ATOM 1723 O O . ILE A 1 217 ? -20.051 30.440 -37.653 1.00 59.91 217 ILE A O 1
ATOM 1727 N N . LYS A 1 218 ? -18.831 31.031 -35.862 1.00 58.16 218 LYS A N 1
ATOM 1728 C CA . LYS A 1 218 ? -19.404 32.379 -35.740 1.00 58.16 218 LYS A CA 1
ATOM 1729 C C . LYS A 1 218 ? -18.569 33.321 -36.610 1.00 58.16 218 LYS A C 1
ATOM 1731 O O . LYS A 1 218 ? -17.411 33.564 -36.278 1.00 58.16 218 LYS A O 1
ATOM 1736 N N . LEU A 1 219 ? -19.140 33.775 -37.726 1.00 53.00 219 LEU A N 1
ATOM 1737 C CA . LEU A 1 219 ? -18.643 34.937 -38.473 1.00 53.00 219 LEU A CA 1
ATOM 1738 C C . LEU A 1 219 ? -18.823 36.217 -37.649 1.00 53.00 219 LEU A C 1
ATOM 1740 O O . LEU A 1 219 ? -19.852 36.308 -36.937 1.00 53.00 219 LEU A O 1
#

Radius of gyration: 23.38 Å; chains: 1; bounding box: 55×90×63 Å

Secondary structure (DSSP, 8-state):
-HHHHHHHHHHHHHTT----------HHHHHHH-TT--EEEE-SS-TT-EEEEETTEEEEEEEEGGGT---B-TTSPBPEEEEEEETTSEEEEEEEEE---GGG---SSS------S--THHHHHHHHTTTTEESTT-EET-S-GGGEE---TT-HHHHHHHHHHHHHHHHHHHHHTT-----S----SSS-----HHHHHHTTSS------HHHH---

Sequence (219 aa):
MKFIINLLILFVLIINSSYADDELITLEELRSLDSKIDNIEVSEIYKDILEVYSLNNLQGYAFLTSSFSDALGFSSAEFNILIYLSKNGEILAAKLLSHSEPLFLYDKGEVRYEGKGINENVLYKFILQYKNKSISNLSINSKNKDHNIDGVSSATITSILMHQSIIVSVNKILNIIGLNNNQSATLDHNSFTPVKWNEMLKDGSISNNKSYYSEIIKL

pLDDT: mean 81.68, std 17.89, range [31.12, 98.12]